Protein AF-A0A7G6Z1I6-F1 (afdb_monomer_lite)

Foldseek 3Di:
DDDPPDDPPPPLVVDDPVSNDLPDDDVVRARQKDKFWPVRLPALPVDDDAQFAKAKDWAWPVLAQPLCVVQQVLADLKFWDWDDDPFKTKIKIDRYPPFQKIWMWIGGHALVPTDTDIDGPDPSPDDPVNSVSVSVLSSSLNVLCVVCVVVLLVSLVQSLVCVQQPHRYTYDPVVVVCVVVVVDDDDGGTDIDMDTFQQGADYFDPPAPQRGWDKDQDDPVQNQKIFIARPVPRDTQWIKGFDDDPNHRTIIMTGGDPPRDRDHSVVVSSNVSNNVSSVVSSVRSSRQNSCVSSNHHRRNHPNPDD

Radius of gyration: 23.7 Å; chains: 1; bounding box: 69×51×63 Å

pLDDT: mean 77.66, std 17.92, range [25.47, 96.56]

Structure (mmCIF, N/CA/C/O backbone):
data_AF-A0A7G6Z1I6-F1
#
_entry.id   AF-A0A7G6Z1I6-F1
#
loop_
_atom_site.group_PDB
_atom_site.id
_atom_site.type_symbol
_atom_site.label_atom_id
_atom_site.label_alt_id
_atom_site.label_comp_id
_atom_site.label_asym_id
_atom_site.label_entity_id
_atom_site.label_seq_id
_atom_site.pdbx_PDB_ins_code
_atom_site.Cartn_x
_atom_site.Cartn_y
_atom_site.Cartn_z
_atom_site.occupancy
_atom_site.B_iso_or_equiv
_atom_site.auth_seq_id
_atom_site.auth_comp_id
_atom_site.auth_asym_id
_atom_site.auth_atom_id
_atom_site.pdbx_PDB_model_num
ATOM 1 N N . MET A 1 1 ? 17.027 35.647 4.265 1.00 34.12 1 MET A N 1
ATOM 2 C CA . MET A 1 1 ? 18.131 35.442 3.306 1.00 34.12 1 MET A CA 1
ATOM 3 C C . MET A 1 1 ? 18.748 34.098 3.633 1.00 34.12 1 MET A C 1
ATOM 5 O O . MET A 1 1 ? 19.450 33.998 4.627 1.00 34.12 1 MET A O 1
ATOM 9 N N . ALA A 1 2 ? 18.345 33.056 2.907 1.00 28.75 2 ALA A N 1
ATOM 10 C CA . ALA A 1 2 ? 18.844 31.704 3.121 1.00 28.75 2 ALA A CA 1
ATOM 11 C C . ALA A 1 2 ? 20.220 31.584 2.460 1.00 28.75 2 ALA A C 1
ATOM 13 O O . ALA A 1 2 ? 20.351 31.824 1.259 1.00 28.75 2 ALA A O 1
ATOM 14 N N . SER A 1 3 ? 21.240 31.266 3.253 1.00 26.02 3 SER A N 1
ATOM 15 C CA . SER A 1 3 ? 22.553 30.887 2.741 1.00 26.02 3 SER A CA 1
ATOM 16 C C . SER A 1 3 ? 22.401 29.608 1.923 1.00 26.02 3 SER A C 1
ATOM 18 O O . SER A 1 3 ? 22.011 28.574 2.458 1.00 26.02 3 SER A O 1
ATOM 20 N N . SER A 1 4 ? 22.687 29.693 0.622 1.00 30.06 4 SER A N 1
ATOM 21 C CA . SER A 1 4 ? 22.955 28.524 -0.213 1.00 30.06 4 SER A CA 1
ATOM 22 C C . SER A 1 4 ? 24.245 27.888 0.283 1.00 30.06 4 SER A C 1
ATOM 24 O O . SER A 1 4 ? 25.334 28.376 -0.011 1.00 30.06 4 SER A O 1
ATOM 26 N N . THR A 1 5 ? 24.126 26.830 1.077 1.00 29.61 5 THR A N 1
ATOM 27 C CA . THR A 1 5 ? 25.249 25.943 1.360 1.00 29.61 5 THR A CA 1
ATOM 28 C C . THR A 1 5 ? 25.473 25.124 0.095 1.00 29.61 5 THR A C 1
ATOM 30 O O . THR A 1 5 ? 24.771 24.151 -0.163 1.00 29.61 5 THR A O 1
ATOM 33 N N . SER A 1 6 ? 26.392 25.587 -0.750 1.00 31.45 6 SER A N 1
ATOM 34 C CA . SER A 1 6 ? 26.943 24.811 -1.857 1.00 31.45 6 SER A CA 1
ATOM 35 C C . SER A 1 6 ? 27.498 23.502 -1.297 1.00 31.45 6 SER A C 1
ATOM 37 O O . SER A 1 6 ? 28.414 23.512 -0.473 1.00 31.45 6 SER A O 1
ATOM 39 N N . VAL A 1 7 ? 26.863 22.406 -1.700 1.00 34.50 7 VAL A N 1
ATOM 40 C CA . VAL A 1 7 ? 27.205 21.021 -1.370 1.00 34.50 7 VAL A CA 1
ATOM 41 C C . VAL A 1 7 ? 28.603 20.718 -1.926 1.00 34.50 7 VAL A C 1
ATOM 43 O O . VAL A 1 7 ? 28.909 21.192 -3.022 1.00 34.50 7 VAL A O 1
ATOM 46 N N . PRO A 1 8 ? 29.473 19.983 -1.210 1.00 34.03 8 PRO A N 1
ATOM 47 C CA . PRO A 1 8 ? 30.703 19.490 -1.811 1.00 34.03 8 PRO A CA 1
ATOM 48 C C . PRO A 1 8 ? 30.333 18.528 -2.946 1.00 34.03 8 PRO A C 1
ATOM 50 O O . PRO A 1 8 ? 29.734 17.482 -2.702 1.00 34.03 8 PRO A O 1
ATOM 53 N N . ASP A 1 9 ? 30.661 18.907 -4.182 1.00 36.75 9 ASP A N 1
ATOM 54 C CA . ASP A 1 9 ? 30.733 17.972 -5.302 1.00 36.75 9 ASP A CA 1
ATOM 55 C C . ASP A 1 9 ? 31.669 16.835 -4.876 1.00 36.75 9 ASP A C 1
ATOM 57 O O . ASP A 1 9 ? 32.852 17.064 -4.625 1.00 36.75 9 ASP A O 1
ATOM 61 N N . LEU A 1 10 ? 31.143 15.616 -4.760 1.00 40.69 10 LEU A N 1
ATOM 62 C CA . LEU A 1 10 ? 31.987 14.430 -4.814 1.00 40.69 10 LEU A CA 1
ATOM 63 C C . LEU A 1 10 ? 32.569 14.399 -6.225 1.00 40.69 10 LEU A C 1
ATOM 65 O O . LEU A 1 10 ? 31.836 14.164 -7.190 1.00 40.69 10 LEU A O 1
ATOM 69 N N . ASP A 1 11 ? 33.862 14.695 -6.346 1.00 44.94 11 ASP A N 1
ATOM 70 C CA . ASP A 1 11 ? 34.557 14.624 -7.621 1.00 44.94 11 ASP A CA 1
ATOM 71 C C . ASP A 1 11 ? 34.493 13.157 -8.088 1.00 44.94 11 ASP A C 1
ATOM 73 O O . ASP A 1 11 ? 34.875 12.252 -7.340 1.00 44.94 11 ASP A O 1
ATOM 77 N N . PRO A 1 12 ? 34.016 12.858 -9.309 1.00 43.62 12 PRO A N 1
ATOM 78 C CA . PRO A 1 12 ? 34.122 11.518 -9.883 1.00 43.62 12 PRO A CA 1
ATOM 79 C C . PRO A 1 12 ? 35.557 10.954 -9.821 1.00 43.62 12 PRO A C 1
ATOM 81 O O . PRO A 1 12 ? 35.751 9.737 -9.867 1.00 43.62 12 PRO A O 1
ATOM 84 N N . ALA A 1 13 ? 36.565 11.826 -9.697 1.00 48.09 13 ALA A N 1
ATOM 85 C CA . ALA A 1 13 ? 37.961 11.493 -9.450 1.00 48.09 13 ALA A CA 1
ATOM 86 C C . ALA A 1 13 ? 38.289 11.027 -8.015 1.00 48.09 13 ALA A C 1
ATOM 88 O O . ALA A 1 13 ? 39.450 10.702 -7.770 1.00 48.09 13 ALA A O 1
ATOM 89 N N . ASP A 1 14 ? 37.321 10.931 -7.105 1.00 47.81 14 ASP A N 1
ATOM 90 C CA . ASP A 1 14 ? 37.478 10.376 -5.750 1.00 47.81 14 ASP A CA 1
ATOM 91 C C . ASP A 1 14 ? 36.916 8.949 -5.624 1.00 47.81 14 ASP A C 1
ATOM 93 O O . ASP A 1 14 ? 37.204 8.240 -4.662 1.00 47.81 14 ASP A O 1
ATOM 97 N N . LEU A 1 15 ? 36.168 8.477 -6.627 1.00 49.47 15 LEU A N 1
ATOM 98 C CA . LEU A 1 15 ? 35.670 7.099 -6.696 1.00 49.47 15 LEU A CA 1
ATOM 99 C C . LEU A 1 15 ? 36.789 6.133 -7.117 1.00 49.47 15 LEU A C 1
ATOM 101 O O . LEU A 1 15 ? 37.737 6.534 -7.793 1.00 49.47 15 LEU A O 1
ATOM 105 N N . ASP A 1 16 ? 36.702 4.855 -6.746 1.00 44.66 16 ASP A N 1
ATOM 106 C CA . ASP A 1 16 ? 37.658 3.819 -7.172 1.00 44.66 16 ASP A CA 1
ATOM 107 C C . ASP A 1 16 ? 37.788 3.799 -8.718 1.00 44.66 16 ASP A C 1
ATOM 109 O O . ASP A 1 16 ? 36.775 3.901 -9.410 1.00 44.66 16 ASP A O 1
ATOM 113 N N . PRO A 1 17 ? 38.987 3.696 -9.321 1.00 42.16 17 PRO A N 1
ATOM 114 C CA . PRO A 1 17 ? 39.145 3.558 -10.771 1.00 42.16 17 PRO A CA 1
ATOM 115 C C . PRO A 1 17 ? 38.319 2.424 -11.415 1.00 42.16 17 PRO A C 1
ATOM 117 O O . PRO A 1 17 ? 37.884 2.583 -12.553 1.00 42.16 17 PRO A O 1
ATOM 120 N N . ALA A 1 18 ? 38.022 1.333 -10.698 1.00 42.47 18 ALA A N 1
ATOM 121 C CA . ALA A 1 18 ? 37.093 0.279 -11.143 1.00 42.47 18 ALA A CA 1
ATOM 122 C C . ALA A 1 18 ? 35.605 0.713 -11.121 1.00 42.47 18 ALA A C 1
ATOM 124 O O . ALA A 1 18 ? 34.722 0.052 -11.678 1.00 42.47 18 ALA A O 1
ATOM 125 N N . VAL A 1 19 ? 35.320 1.838 -10.464 1.00 46.84 19 VAL A N 1
ATOM 126 C CA . VAL A 1 19 ? 34.037 2.551 -10.425 1.00 46.84 19 VAL A CA 1
ATOM 127 C C . VAL A 1 19 ? 34.009 3.714 -11.434 1.00 46.84 19 VAL A C 1
ATOM 129 O O . VAL A 1 19 ? 32.924 4.079 -11.883 1.00 46.84 19 VAL A O 1
ATOM 132 N N . ARG A 1 20 ? 35.174 4.245 -11.844 1.00 46.25 20 ARG A N 1
ATOM 133 C CA . ARG A 1 20 ? 35.321 5.349 -12.818 1.00 46.25 20 ARG A CA 1
ATOM 134 C C . ARG A 1 20 ? 35.129 4.957 -14.276 1.00 46.25 20 ARG A C 1
ATOM 136 O O . ARG A 1 20 ? 34.798 5.830 -15.073 1.00 46.25 20 ARG A O 1
ATOM 143 N N . ASP A 1 21 ? 35.408 3.711 -14.646 1.00 44.34 21 ASP A N 1
ATOM 144 C CA . ASP A 1 21 ? 35.457 3.331 -16.058 1.00 44.34 21 ASP A CA 1
ATOM 145 C C . ASP A 1 21 ? 34.035 3.127 -16.621 1.00 44.34 21 ASP A C 1
ATOM 147 O O . ASP A 1 21 ? 33.324 2.226 -16.161 1.00 44.34 21 ASP A O 1
ATOM 151 N N . PRO A 1 22 ? 33.576 3.924 -17.610 1.00 45.19 22 PRO A N 1
ATOM 152 C CA . PRO A 1 22 ? 32.353 3.633 -18.340 1.00 45.19 22 PRO A CA 1
ATOM 153 C C . PRO A 1 22 ? 32.675 2.508 -19.330 1.00 45.19 22 PRO A C 1
ATOM 155 O O . PRO A 1 22 ? 32.823 2.741 -20.530 1.00 45.19 22 PRO A O 1
ATOM 158 N N . ALA A 1 23 ? 32.866 1.288 -18.830 1.00 45.06 23 ALA A N 1
ATOM 159 C CA . ALA A 1 23 ? 33.110 0.145 -19.690 1.00 45.06 23 ALA A CA 1
ATOM 160 C C . ALA A 1 23 ? 31.857 -0.094 -20.542 1.00 45.06 23 ALA A C 1
ATOM 162 O O . ALA A 1 23 ? 30.801 -0.466 -20.035 1.00 45.06 23 ALA A O 1
ATOM 163 N N . GLY A 1 24 ? 31.993 0.170 -21.839 1.00 57.53 24 GLY A N 1
ATOM 164 C CA . GLY A 1 24 ? 30.949 -0.034 -22.829 1.00 57.53 24 GLY A CA 1
ATOM 165 C C . GLY A 1 24 ? 30.335 1.274 -23.307 1.00 57.53 24 GLY A C 1
ATOM 166 O O . GLY A 1 24 ? 29.470 1.873 -22.665 1.00 57.53 24 GLY A O 1
ATOM 167 N N . ARG A 1 25 ? 30.766 1.696 -24.493 1.00 57.41 25 ARG A N 1
ATOM 168 C CA . ARG A 1 25 ? 29.876 2.415 -25.394 1.00 57.41 25 ARG A CA 1
ATOM 169 C C . ARG A 1 25 ? 29.355 1.413 -26.411 1.00 57.41 25 ARG A C 1
ATOM 171 O O . ARG A 1 25 ? 30.102 0.512 -26.788 1.00 57.41 25 ARG A O 1
ATOM 178 N N . ASP A 1 26 ? 28.114 1.569 -26.845 1.00 59.50 26 ASP A N 1
ATOM 179 C CA . ASP A 1 26 ? 27.633 0.819 -28.005 1.00 59.50 26 ASP A CA 1
ATOM 180 C C . ASP A 1 26 ? 28.383 1.239 -29.289 1.00 59.50 26 ASP A C 1
ATOM 182 O O . ASP A 1 26 ? 29.204 2.165 -29.282 1.00 59.50 26 ASP A O 1
ATOM 186 N N . GLU A 1 27 ? 28.091 0.586 -30.418 1.00 54.47 27 GLU A N 1
ATOM 187 C CA . GLU A 1 27 ? 28.686 0.920 -31.724 1.00 54.47 27 GLU A CA 1
ATOM 188 C C . GLU A 1 27 ? 28.438 2.387 -32.146 1.00 54.47 27 GLU A C 1
ATOM 190 O O . GLU A 1 27 ? 29.189 2.943 -32.950 1.00 54.47 27 GLU A O 1
ATOM 195 N N . GLY A 1 28 ? 27.423 3.041 -31.565 1.00 58.22 28 GLY A N 1
ATOM 196 C CA . GLY A 1 28 ? 27.069 4.449 -31.764 1.00 58.22 28 GLY A CA 1
ATOM 197 C C . GLY A 1 28 ? 27.700 5.429 -30.766 1.00 58.22 28 GLY A C 1
ATOM 198 O O . GLY A 1 28 ? 27.467 6.636 -30.865 1.00 58.22 28 GLY A O 1
ATOM 199 N N . GLY A 1 29 ? 28.507 4.961 -29.809 1.00 60.78 29 GLY A N 1
ATOM 200 C CA . GLY A 1 29 ? 29.177 5.807 -28.824 1.00 60.78 29 GLY A CA 1
ATOM 201 C C . GLY A 1 29 ? 28.329 6.202 -27.602 1.00 60.78 29 GLY A C 1
ATOM 202 O O . GLY A 1 29 ? 28.781 7.059 -26.831 1.00 60.78 29 GLY A O 1
ATOM 203 N N . ARG A 1 30 ? 27.135 5.622 -27.412 1.00 62.59 30 ARG A N 1
ATOM 204 C CA . ARG A 1 30 ? 26.243 5.874 -26.266 1.00 62.59 30 ARG A CA 1
ATOM 205 C C . ARG A 1 30 ? 26.735 5.132 -25.022 1.00 62.59 30 ARG A C 1
ATOM 207 O O . ARG A 1 30 ? 27.186 4.000 -25.148 1.00 62.59 30 ARG A O 1
ATOM 214 N N . PRO A 1 31 ? 26.665 5.738 -23.823 1.00 64.38 31 PRO A N 1
ATOM 215 C CA . PRO A 1 31 ? 27.092 5.073 -22.597 1.00 64.38 31 PRO A CA 1
ATOM 216 C C . PRO A 1 31 ? 26.152 3.911 -22.260 1.00 64.38 31 PRO A C 1
ATOM 218 O O . PRO A 1 31 ? 24.943 4.114 -22.181 1.00 64.38 31 PRO A O 1
ATOM 221 N N . LEU A 1 32 ? 26.713 2.727 -22.009 1.00 72.88 32 LEU A N 1
ATOM 222 C CA . LEU A 1 32 ? 25.963 1.548 -21.557 1.00 72.88 32 LEU A CA 1
ATOM 223 C C . LEU A 1 32 ? 25.812 1.489 -20.034 1.00 72.88 32 LEU A C 1
ATOM 225 O O . LEU A 1 32 ? 25.085 0.650 -19.516 1.00 72.88 32 LEU A O 1
ATOM 229 N N . THR A 1 33 ? 26.487 2.379 -19.302 1.00 78.69 33 THR A N 1
ATOM 230 C CA . THR A 1 33 ? 26.436 2.436 -17.839 1.00 78.69 33 THR A CA 1
ATOM 231 C C . THR A 1 33 ? 26.404 3.879 -17.327 1.00 78.69 33 THR A C 1
ATOM 233 O O . THR A 1 33 ? 27.070 4.754 -17.885 1.00 78.69 33 THR A O 1
ATOM 236 N N . VAL A 1 34 ? 25.655 4.133 -16.247 1.00 82.75 34 VAL A N 1
ATOM 237 C CA . VAL A 1 34 ? 25.722 5.377 -15.459 1.00 82.75 34 VAL A CA 1
ATOM 238 C C . VAL A 1 34 ? 25.824 5.067 -13.967 1.00 82.75 34 VAL A C 1
ATOM 240 O O . VAL A 1 34 ? 25.281 4.073 -13.490 1.00 82.75 34 VAL A O 1
ATOM 243 N N . LEU A 1 35 ? 26.522 5.928 -13.230 1.00 80.81 35 LEU A N 1
ATOM 244 C CA . LEU A 1 35 ? 26.611 5.876 -11.776 1.00 80.81 35 LEU A CA 1
ATOM 245 C C . LEU A 1 35 ? 25.822 7.042 -11.172 1.00 80.81 35 LEU A C 1
ATOM 247 O O . LEU A 1 35 ? 26.015 8.192 -11.568 1.00 80.81 35 LEU A O 1
ATOM 251 N N . VAL A 1 36 ? 24.955 6.745 -10.210 1.00 79.38 36 VAL A N 1
ATOM 252 C CA . VAL A 1 36 ? 24.136 7.721 -9.487 1.00 79.38 36 VAL A CA 1
ATOM 253 C C . VAL A 1 36 ? 24.531 7.682 -8.009 1.00 79.38 36 VAL A C 1
ATOM 255 O O . VAL A 1 36 ? 24.429 6.622 -7.392 1.00 79.38 36 VAL A O 1
ATOM 258 N N . PRO A 1 37 ? 25.004 8.792 -7.413 1.00 79.94 37 PRO A N 1
ATOM 259 C CA . PRO A 1 37 ? 25.271 8.853 -5.978 1.00 79.94 37 PRO A CA 1
ATOM 260 C C . PRO A 1 37 ? 24.019 8.523 -5.167 1.00 79.94 37 PRO A C 1
ATOM 262 O O . PRO A 1 37 ? 22.918 8.925 -5.545 1.00 79.94 37 PRO A O 1
ATOM 265 N N . ARG A 1 38 ? 24.181 7.846 -4.027 1.00 78.31 38 ARG A N 1
ATOM 266 C CA . ARG A 1 38 ? 23.050 7.405 -3.199 1.00 78.31 38 ARG A CA 1
ATOM 267 C C . ARG A 1 38 ? 22.079 8.537 -2.850 1.00 78.31 38 ARG A C 1
ATOM 269 O O . ARG A 1 38 ? 20.871 8.368 -2.980 1.00 78.31 38 ARG A O 1
ATOM 276 N N . ASP A 1 39 ? 22.598 9.704 -2.480 1.00 72.00 39 ASP A N 1
ATOM 277 C CA . ASP A 1 39 ? 21.785 10.865 -2.084 1.00 72.00 39 ASP A CA 1
ATOM 278 C C . ASP A 1 39 ? 21.002 11.492 -3.253 1.00 72.00 39 ASP A C 1
ATOM 280 O O . ASP A 1 39 ? 20.088 12.302 -3.060 1.00 72.00 39 ASP A O 1
ATOM 284 N N . HIS A 1 40 ? 21.357 11.135 -4.488 1.00 66.38 40 HIS A N 1
ATOM 285 C CA . HIS A 1 40 ? 20.684 11.575 -5.707 1.00 66.38 40 HIS A CA 1
ATOM 286 C C . HIS A 1 40 ? 19.667 10.556 -6.235 1.00 66.38 40 HIS A C 1
ATOM 288 O O . HIS A 1 40 ? 18.808 10.953 -7.015 1.00 66.38 40 HIS A O 1
ATOM 294 N N . ASP A 1 41 ? 19.731 9.305 -5.771 1.00 65.19 41 ASP A N 1
ATOM 295 C CA . ASP A 1 41 ? 18.799 8.207 -6.087 1.00 65.19 41 ASP A CA 1
ATOM 296 C C . ASP A 1 41 ? 17.642 8.100 -5.068 1.00 65.19 41 ASP A C 1
ATOM 298 O O . ASP A 1 41 ? 16.720 7.314 -5.235 1.00 65.19 41 ASP A O 1
ATOM 302 N N . ALA A 1 42 ? 17.699 8.870 -3.973 1.00 53.56 42 ALA A N 1
ATOM 303 C CA . ALA A 1 42 ? 16.829 8.691 -2.806 1.00 53.56 42 ALA A CA 1
ATOM 304 C C . ALA A 1 42 ? 15.447 9.368 -2.896 1.00 53.56 42 ALA A C 1
ATOM 306 O O . ALA A 1 42 ? 14.594 9.126 -2.045 1.00 53.56 42 ALA A O 1
ATOM 307 N N . LEU A 1 43 ? 15.221 10.249 -3.874 1.00 55.59 43 LEU A N 1
ATOM 308 C CA . LEU A 1 43 ? 13.942 10.940 -4.053 1.00 55.59 43 LEU A CA 1
ATOM 309 C C . LEU A 1 43 ? 13.543 10.854 -5.526 1.00 55.59 43 LEU A C 1
ATOM 311 O O . LEU A 1 43 ? 14.369 11.237 -6.355 1.00 55.59 43 LEU A O 1
ATOM 315 N N . PRO A 1 44 ? 12.304 10.448 -5.864 1.00 58.47 44 PRO A N 1
ATOM 316 C CA . PRO A 1 44 ? 11.815 10.485 -7.240 1.00 58.47 44 PRO A CA 1
ATOM 317 C C . PRO A 1 44 ? 11.789 11.942 -7.733 1.00 58.47 44 PRO A C 1
ATOM 319 O O . PRO A 1 44 ? 10.840 12.686 -7.484 1.00 58.47 44 PRO A O 1
ATOM 322 N N . ARG A 1 45 ? 12.874 12.407 -8.365 1.00 54.12 45 ARG A N 1
ATOM 323 C CA . ARG A 1 45 ? 13.042 13.816 -8.779 1.00 54.12 45 ARG A CA 1
ATOM 324 C C . ARG A 1 45 ? 12.348 14.109 -10.110 1.00 54.12 45 ARG A C 1
ATOM 326 O O . ARG A 1 45 ? 12.060 15.267 -10.402 1.00 54.12 45 ARG A O 1
ATOM 333 N N . GLY A 1 46 ? 12.054 13.079 -10.903 1.00 51.88 46 GLY A N 1
ATOM 334 C CA . GLY A 1 46 ? 11.249 13.174 -12.122 1.00 51.88 46 GLY A CA 1
ATOM 335 C C . GLY A 1 46 ? 9.756 13.063 -11.828 1.00 51.88 46 GLY A C 1
ATOM 336 O O . GLY A 1 46 ? 9.132 12.119 -12.295 1.00 51.88 46 GLY A O 1
ATOM 337 N N . SER A 1 47 ? 9.200 13.962 -11.003 1.00 44.41 47 SER A N 1
ATOM 338 C CA . SER A 1 47 ? 7.819 13.841 -10.523 1.00 44.41 47 SER A CA 1
ATOM 339 C C . SER A 1 47 ? 6.830 13.676 -11.679 1.00 44.41 47 SER A C 1
ATOM 341 O O . SER A 1 47 ? 6.716 14.545 -12.549 1.00 44.41 47 SER A O 1
ATOM 343 N N . SER A 1 48 ? 6.099 12.571 -11.625 1.00 53.31 48 SER A N 1
ATOM 344 C CA . SER A 1 48 ? 4.983 12.241 -12.493 1.00 53.31 48 SER A CA 1
ATOM 345 C C . SER A 1 48 ? 3.851 13.257 -12.349 1.00 53.31 48 SER A C 1
ATOM 347 O O . SER A 1 48 ? 3.686 13.907 -11.312 1.00 53.31 48 SER A O 1
ATOM 349 N N . SER A 1 49 ? 3.029 13.404 -13.387 1.00 58.28 49 SER A N 1
ATOM 350 C CA . SER A 1 49 ? 1.750 14.096 -13.241 1.00 58.28 49 SER A CA 1
ATOM 351 C C . SER A 1 49 ? 0.902 13.347 -12.215 1.00 58.28 49 SER A C 1
ATOM 353 O O . SER A 1 49 ? 0.602 12.169 -12.415 1.00 58.28 49 SER A O 1
ATOM 355 N N . TRP A 1 50 ? 0.495 14.029 -11.147 1.00 64.50 50 TRP A N 1
ATOM 356 C CA . TRP A 1 50 ? -0.452 13.501 -10.169 1.00 64.50 50 TRP A CA 1
ATOM 357 C C . TRP A 1 50 ? -1.694 12.929 -10.865 1.00 64.50 50 TRP A C 1
ATOM 359 O O . TRP A 1 50 ? -2.434 13.658 -11.530 1.00 64.50 50 TRP A O 1
ATOM 369 N N . ARG A 1 51 ? -1.928 11.624 -10.705 1.00 70.94 51 ARG A N 1
ATOM 370 C CA . ARG A 1 51 ? -3.155 10.955 -11.153 1.00 70.94 51 ARG A CA 1
ATOM 371 C C . ARG A 1 51 ? -4.072 10.791 -9.951 1.00 70.94 51 ARG A C 1
ATOM 373 O O . ARG A 1 51 ? -3.641 10.345 -8.893 1.00 70.94 51 ARG A O 1
ATOM 380 N N . ALA A 1 52 ? -5.333 11.183 -10.098 1.00 79.94 52 ALA A N 1
ATOM 381 C CA . ALA A 1 52 ? -6.324 11.081 -9.033 1.00 79.94 52 ALA A CA 1
ATOM 382 C C . ALA A 1 52 ? -6.843 9.637 -8.936 1.00 79.94 52 ALA A C 1
ATOM 384 O O . ALA A 1 52 ? -7.935 9.336 -9.419 1.00 79.94 52 ALA A O 1
ATOM 385 N N . ILE A 1 53 ? -6.044 8.745 -8.344 1.00 86.69 53 ILE A N 1
ATOM 386 C CA . ILE A 1 53 ? -6.368 7.319 -8.254 1.00 86.69 53 ILE A CA 1
ATOM 387 C C . ILE A 1 53 ? -7.521 7.087 -7.271 1.00 86.69 53 ILE A C 1
ATOM 389 O O . ILE A 1 53 ? -7.482 7.517 -6.114 1.00 86.69 53 ILE A O 1
ATOM 393 N N . ARG A 1 54 ? -8.550 6.369 -7.731 1.00 89.62 54 ARG A N 1
ATOM 394 C CA . ARG A 1 54 ? -9.714 5.953 -6.940 1.00 89.62 54 ARG A CA 1
ATOM 395 C C . ARG A 1 54 ? -9.719 4.439 -6.797 1.00 89.62 54 ARG A C 1
ATOM 397 O O . ARG A 1 54 ? -9.902 3.717 -7.777 1.00 89.62 54 ARG A O 1
ATOM 404 N N . ALA A 1 55 ? -9.567 3.965 -5.568 1.00 89.69 55 ALA A N 1
ATOM 405 C CA . ALA A 1 55 ? -9.612 2.550 -5.237 1.00 89.69 55 ALA A CA 1
ATOM 406 C C . ALA A 1 55 ? -10.881 2.222 -4.457 1.00 89.69 55 ALA A C 1
ATOM 408 O O . ALA A 1 55 ? -11.295 2.971 -3.574 1.00 89.69 55 ALA A O 1
ATOM 409 N N . TRP A 1 56 ? -11.507 1.092 -4.772 1.00 88.75 56 TRP A N 1
ATOM 410 C CA . TRP A 1 56 ? -12.592 0.552 -3.962 1.00 88.75 56 TRP A CA 1
ATOM 411 C C . TRP A 1 56 ? -12.108 -0.684 -3.223 1.00 88.75 56 TRP A C 1
ATOM 413 O O . TRP A 1 56 ? -11.605 -1.615 -3.840 1.00 88.75 56 TRP A O 1
ATOM 423 N N . PHE A 1 57 ? -12.347 -0.721 -1.919 1.00 85.62 57 PHE A N 1
ATOM 424 C CA . PHE A 1 57 ? -12.065 -1.873 -1.072 1.00 85.62 57 PHE A CA 1
ATOM 425 C C . PHE A 1 57 ? -13.380 -2.492 -0.616 1.00 85.62 57 PHE A C 1
ATOM 427 O O . PHE A 1 57 ? -14.339 -1.791 -0.282 1.00 85.62 57 PHE A O 1
ATOM 434 N N . ALA A 1 58 ? -13.449 -3.818 -0.646 1.00 79.69 58 ALA A N 1
ATOM 435 C CA . ALA A 1 58 ? -14.640 -4.550 -0.243 1.00 79.69 58 ALA A CA 1
ATOM 436 C C . ALA A 1 58 ? -14.501 -5.032 1.202 1.00 79.69 58 ALA A C 1
ATOM 438 O O . ALA A 1 58 ? -13.641 -5.855 1.501 1.00 79.69 58 ALA A O 1
ATOM 439 N N . VAL A 1 59 ? -15.401 -4.565 2.064 1.00 72.75 59 VAL A N 1
ATOM 440 C CA . VAL A 1 59 ? -15.540 -5.004 3.454 1.00 72.75 59 VAL A CA 1
ATOM 441 C C . VAL A 1 59 ? -16.614 -6.086 3.504 1.00 72.75 59 VAL A C 1
ATOM 443 O O . VAL A 1 59 ? -17.778 -5.795 3.196 1.00 72.75 59 VAL A O 1
ATOM 446 N N . PRO A 1 60 ? -16.271 -7.338 3.852 1.00 67.62 60 PRO A N 1
ATOM 447 C CA . PRO A 1 60 ? -17.270 -8.369 4.103 1.00 67.62 60 PRO A CA 1
ATOM 448 C C . PRO A 1 60 ? -18.291 -7.897 5.144 1.00 67.62 60 PRO A C 1
ATOM 450 O O . PRO A 1 60 ? -17.924 -7.221 6.100 1.00 67.62 60 PRO A O 1
ATOM 453 N N . ALA A 1 61 ? -19.561 -8.285 5.014 1.00 65.25 61 ALA A N 1
ATOM 454 C CA . ALA A 1 61 ? -20.570 -7.961 6.030 1.00 65.25 61 ALA A CA 1
ATOM 455 C C . ALA A 1 61 ? -20.187 -8.508 7.423 1.00 65.25 61 ALA A C 1
ATOM 457 O O . ALA A 1 61 ? -20.480 -7.885 8.440 1.00 65.25 61 ALA A O 1
ATOM 458 N N . THR A 1 62 ? -19.453 -9.626 7.458 1.00 57.66 62 THR A N 1
ATOM 459 C CA . THR A 1 62 ? -18.874 -10.230 8.668 1.00 57.66 62 THR A CA 1
ATOM 460 C C . THR A 1 62 ? -17.745 -9.411 9.297 1.00 57.66 62 THR A C 1
ATOM 462 O O . THR A 1 62 ? -17.404 -9.659 10.446 1.00 57.66 62 THR A O 1
ATOM 465 N N . ALA A 1 63 ? -17.168 -8.454 8.566 1.00 59.97 63 ALA A N 1
ATOM 466 C CA . ALA A 1 63 ? -16.127 -7.543 9.041 1.00 59.97 63 ALA A CA 1
ATOM 467 C C . ALA A 1 63 ? -16.698 -6.189 9.504 1.00 59.97 63 ALA A C 1
ATOM 469 O O . ALA A 1 63 ? -15.945 -5.247 9.736 1.00 59.97 63 ALA A O 1
ATOM 470 N N . ALA A 1 64 ? -18.024 -6.053 9.631 1.00 65.06 64 ALA A N 1
ATOM 471 C CA . ALA A 1 64 ? -18.606 -4.882 10.272 1.00 65.06 64 ALA A CA 1
ATOM 472 C C . ALA A 1 64 ? -18.170 -4.835 11.746 1.00 65.06 64 ALA A C 1
ATOM 474 O O . ALA A 1 64 ? -18.516 -5.723 12.521 1.00 65.06 64 ALA A O 1
ATOM 475 N N . LEU A 1 65 ? -17.429 -3.789 12.116 1.00 81.44 65 LEU A N 1
ATOM 476 C CA . LEU A 1 65 ? -16.934 -3.558 13.473 1.00 81.44 65 LEU A CA 1
ATOM 477 C C . LEU A 1 65 ? -17.833 -2.536 14.183 1.00 81.44 65 LEU A C 1
ATOM 479 O O . LEU A 1 65 ? -17.601 -1.330 14.046 1.00 81.44 65 LEU A O 1
ATOM 483 N N . PRO A 1 66 ? -18.886 -2.960 14.909 1.00 82.25 66 PRO A N 1
ATOM 484 C CA . PRO A 1 66 ? -19.733 -2.033 15.660 1.00 82.25 66 PRO A CA 1
ATOM 485 C C . PRO A 1 66 ? -18.933 -1.216 16.686 1.00 82.25 66 PRO A C 1
ATOM 487 O O . PRO A 1 66 ? -19.283 -0.069 16.959 1.00 82.25 66 PRO A O 1
ATOM 490 N N . GLU A 1 67 ? -17.829 -1.762 17.200 1.00 87.44 67 GLU A N 1
ATOM 491 C CA . GLU A 1 67 ? -16.903 -1.096 18.116 1.00 87.44 67 GLU A CA 1
ATOM 492 C C . GLU A 1 67 ? -16.277 0.160 17.497 1.00 87.44 67 GLU A C 1
ATOM 494 O O . GLU A 1 67 ? -16.032 1.132 18.209 1.00 87.44 67 GLU A O 1
ATOM 499 N N . ALA A 1 68 ? -16.076 0.192 16.174 1.00 87.81 68 ALA A N 1
ATOM 500 C CA . ALA A 1 68 ? -15.498 1.352 15.499 1.00 87.81 68 ALA A CA 1
ATOM 501 C C . ALA A 1 68 ? -16.380 2.600 15.670 1.00 87.81 68 ALA A C 1
ATOM 503 O O . ALA A 1 68 ? -15.877 3.694 15.925 1.00 87.81 68 ALA A O 1
ATOM 504 N N . ALA A 1 69 ? -17.708 2.442 15.627 1.00 87.25 69 ALA A N 1
ATOM 505 C CA . ALA A 1 69 ? -18.641 3.553 15.821 1.00 87.25 69 ALA A CA 1
ATOM 506 C C . ALA A 1 69 ? -18.536 4.177 17.225 1.00 87.25 69 ALA A C 1
ATOM 508 O O . ALA A 1 69 ? -18.799 5.368 17.388 1.00 87.25 69 ALA A O 1
ATOM 509 N N . ALA A 1 70 ? -18.124 3.398 18.231 1.00 88.94 70 ALA A N 1
ATOM 510 C CA . ALA A 1 70 ? -17.955 3.886 19.596 1.00 88.94 70 ALA A CA 1
ATOM 511 C C . ALA A 1 70 ? -16.711 4.772 19.763 1.00 88.94 70 ALA A C 1
ATOM 513 O O . ALA A 1 70 ? -16.685 5.596 20.671 1.00 88.94 70 ALA A O 1
ATOM 514 N N . VAL A 1 71 ? -15.703 4.639 18.895 1.00 91.38 71 VAL A N 1
ATOM 515 C CA . VAL A 1 71 ? -14.400 5.313 19.051 1.00 91.38 71 VAL A CA 1
ATOM 516 C C . VAL A 1 71 ? -14.098 6.344 17.969 1.00 91.38 71 VAL A C 1
ATOM 518 O O . VAL A 1 71 ? -13.234 7.184 18.175 1.00 91.38 71 VAL A O 1
ATOM 521 N N . GLN A 1 72 ? -14.828 6.345 16.847 1.00 87.94 72 GLN A N 1
ATOM 522 C CA . GLN A 1 72 ? -14.597 7.270 15.726 1.00 87.94 72 GLN A CA 1
ATOM 523 C C . GLN A 1 72 ? -14.522 8.746 16.148 1.00 87.94 72 GLN A C 1
ATOM 525 O O . GLN A 1 72 ? -13.712 9.494 15.615 1.00 87.94 72 GLN A O 1
ATOM 530 N N . HIS A 1 73 ? -15.333 9.162 17.123 1.00 88.69 73 HIS A N 1
ATOM 531 C CA . HIS A 1 73 ? -15.358 10.542 17.619 1.00 88.69 73 HIS A CA 1
ATOM 532 C C . HIS A 1 73 ? -14.096 10.957 18.399 1.00 88.69 73 HIS A C 1
ATOM 534 O O . HIS A 1 73 ? -13.898 12.145 18.639 1.00 88.69 73 HIS A O 1
ATOM 540 N N . LEU A 1 74 ? -13.259 9.996 18.801 1.00 89.25 74 LEU A N 1
ATOM 541 C CA . LEU A 1 74 ? -11.995 10.226 19.505 1.00 89.25 74 LEU A CA 1
ATOM 542 C C . LEU A 1 74 ? -10.832 10.489 18.543 1.00 89.25 74 LEU A C 1
ATOM 544 O O . LEU A 1 74 ? -9.730 10.807 18.992 1.00 89.25 74 LEU A O 1
ATOM 548 N N . PHE A 1 75 ? -11.056 10.319 17.239 1.00 88.25 75 PHE A N 1
ATOM 549 C CA . PHE A 1 75 ? -10.028 10.374 16.210 1.00 88.25 75 PHE A CA 1
ATOM 550 C C . PHE A 1 75 ? -10.255 11.560 15.271 1.00 88.25 75 PHE A C 1
ATOM 552 O O . PHE A 1 75 ? -11.383 11.907 14.929 1.00 88.25 75 PHE A O 1
ATOM 559 N N . THR A 1 76 ? -9.168 12.196 14.846 1.00 86.75 76 THR A N 1
ATOM 560 C CA . THR A 1 76 ? -9.163 13.264 13.840 1.00 86.75 76 THR A CA 1
ATOM 561 C C . THR A 1 76 ? -8.053 12.949 12.852 1.00 86.75 76 THR A C 1
ATOM 563 O O . THR A 1 76 ? -6.887 13.162 13.172 1.00 86.75 76 THR A O 1
ATOM 566 N N . ASP A 1 77 ? -8.431 12.413 11.689 1.00 83.50 77 ASP A N 1
ATOM 567 C CA . ASP A 1 77 ? -7.517 11.858 10.680 1.00 83.50 77 ASP A CA 1
ATOM 568 C C . ASP A 1 77 ? -6.520 10.848 11.284 1.00 83.50 77 ASP A C 1
ATOM 570 O O . ASP A 1 77 ? -5.313 11.086 11.278 1.00 83.50 77 ASP A O 1
ATOM 574 N N . PRO A 1 78 ? -7.014 9.743 11.879 1.00 87.94 78 PRO A N 1
ATOM 575 C CA . PRO A 1 78 ? -6.146 8.782 12.544 1.00 87.94 78 PRO A CA 1
ATOM 576 C C . PRO A 1 78 ? -5.198 8.092 11.562 1.00 87.94 78 PRO A C 1
ATOM 578 O O . PRO A 1 78 ? -5.571 7.815 10.424 1.00 87.94 78 PRO A O 1
ATOM 581 N N . GLU A 1 79 ? -4.013 7.726 12.044 1.00 88.75 79 GLU A N 1
ATOM 582 C CA . GLU A 1 79 ? -3.090 6.841 11.331 1.00 88.75 79 GLU A CA 1
ATOM 583 C C . GLU A 1 79 ? -3.043 5.477 12.024 1.00 88.75 79 GLU A C 1
ATOM 585 O O . GLU A 1 79 ? -2.764 5.376 13.222 1.00 88.75 79 GLU A O 1
ATOM 590 N N . LEU A 1 80 ? -3.316 4.413 11.269 1.00 90.81 80 LEU A N 1
ATOM 591 C CA . LEU A 1 80 ? -3.151 3.035 11.723 1.00 90.81 80 LEU A CA 1
ATOM 592 C C . LEU A 1 80 ? -1.803 2.474 11.286 1.00 90.81 80 LEU A C 1
ATOM 594 O O . LEU A 1 80 ? -1.389 2.653 10.150 1.00 90.81 80 LEU A O 1
ATOM 598 N N . HIS A 1 81 ? -1.146 1.721 12.157 1.00 90.75 81 HIS A N 1
ATOM 599 C CA . HIS A 1 81 ? 0.015 0.921 11.783 1.00 90.75 81 HIS A CA 1
ATOM 600 C C . HIS A 1 81 ? -0.259 -0.520 12.157 1.00 90.75 81 HIS A C 1
ATOM 602 O O . HIS A 1 81 ? -0.317 -0.868 13.339 1.00 90.75 81 HIS A O 1
ATOM 608 N N . TRP A 1 82 ? -0.442 -1.346 11.138 1.00 92.38 82 TRP A N 1
ATOM 609 C CA . TRP A 1 82 ? -0.648 -2.771 11.299 1.00 92.38 82 TRP A CA 1
ATOM 610 C C . TRP A 1 82 ? 0.574 -3.521 10.787 1.00 92.38 82 TRP A C 1
ATOM 612 O O . TRP A 1 82 ? 0.969 -3.376 9.632 1.00 92.38 82 TRP A O 1
ATOM 622 N N . ALA A 1 83 ? 1.161 -4.323 11.665 1.00 90.31 83 ALA A N 1
ATOM 623 C CA . ALA A 1 83 ? 2.204 -5.269 11.317 1.00 90.31 83 ALA A CA 1
ATOM 624 C C . ALA A 1 83 ? 1.725 -6.659 11.756 1.00 90.31 83 ALA A C 1
ATOM 626 O O . ALA A 1 83 ? 1.724 -6.936 12.964 1.00 90.31 83 ALA A O 1
ATOM 627 N N . PRO A 1 84 ? 1.270 -7.511 10.819 1.00 80.62 84 PRO A N 1
ATOM 628 C CA . PRO A 1 84 ? 0.935 -8.889 11.143 1.00 80.62 84 PRO A CA 1
ATOM 629 C C . PRO A 1 84 ? 2.207 -9.660 11.497 1.00 80.62 84 PRO A C 1
ATOM 631 O O . PRO A 1 84 ? 3.304 -9.338 11.031 1.00 80.62 84 PRO A O 1
ATOM 634 N N . GLY A 1 85 ? 2.078 -10.725 12.282 1.00 70.62 85 GLY A N 1
ATOM 635 C CA . GLY A 1 85 ? 3.207 -11.626 12.459 1.00 70.62 85 GLY A CA 1
ATOM 636 C C . GLY A 1 85 ? 2.857 -12.954 13.101 1.00 70.62 85 GLY A C 1
ATOM 637 O O . GLY A 1 85 ? 2.119 -13.027 14.076 1.00 70.62 85 GLY A O 1
ATOM 638 N N . LEU A 1 86 ? 3.489 -14.011 12.580 1.00 64.69 86 LEU A N 1
ATOM 639 C CA . LEU A 1 86 ? 3.298 -15.409 12.993 1.00 64.69 86 LEU A CA 1
ATOM 640 C C . LEU A 1 86 ? 3.562 -15.663 14.484 1.00 64.69 86 LEU A C 1
ATOM 642 O O . LEU A 1 86 ? 3.089 -16.649 15.042 1.00 64.69 86 LEU A O 1
ATOM 646 N N . ARG A 1 87 ? 4.394 -14.818 15.101 1.00 70.44 87 ARG A N 1
ATOM 647 C CA . ARG A 1 87 ? 4.748 -14.888 16.524 1.00 70.44 87 ARG A CA 1
ATOM 648 C C . ARG A 1 87 ? 4.646 -13.563 17.247 1.00 70.44 87 ARG A C 1
ATOM 650 O O . ARG A 1 87 ? 4.780 -13.571 18.453 1.00 70.44 87 ARG A O 1
ATOM 657 N N . ARG A 1 88 ? 4.568 -12.434 16.546 1.00 84.19 88 ARG A N 1
ATOM 658 C CA . ARG A 1 88 ? 4.436 -11.104 17.143 1.00 84.19 88 ARG A CA 1
ATOM 659 C C . ARG A 1 88 ? 3.705 -10.220 16.163 1.00 84.19 88 ARG A C 1
ATOM 661 O O . ARG A 1 88 ? 4.222 -10.019 15.071 1.00 84.19 88 ARG A O 1
ATOM 668 N N . GLY A 1 89 ? 2.555 -9.705 16.560 1.00 90.12 89 GLY A N 1
ATOM 669 C CA . GLY A 1 89 ? 1.813 -8.728 15.781 1.00 90.12 89 GLY A CA 1
ATOM 670 C C . GLY A 1 89 ? 1.588 -7.455 16.579 1.00 90.12 89 GLY A C 1
ATOM 671 O O . GLY A 1 89 ? 1.615 -7.449 17.816 1.00 90.12 89 GLY A O 1
ATOM 672 N N . THR A 1 90 ? 1.403 -6.360 15.852 1.00 94.06 90 THR A N 1
ATOM 673 C CA . THR A 1 90 ? 1.097 -5.057 16.437 1.00 94.06 90 THR A CA 1
ATOM 674 C C . THR A 1 90 ? 0.031 -4.344 15.629 1.00 94.06 90 THR A C 1
ATOM 676 O O . THR A 1 90 ? 0.086 -4.324 14.398 1.00 94.06 90 THR A O 1
ATOM 679 N N . LEU A 1 91 ? -0.887 -3.694 16.335 1.00 95.50 91 LEU A N 1
ATOM 680 C CA . LEU A 1 91 ? -1.799 -2.709 15.780 1.00 95.50 91 LEU A CA 1
ATOM 681 C C . LEU A 1 91 ? -1.700 -1.442 16.625 1.00 95.50 91 LEU A C 1
ATOM 683 O O . LEU A 1 91 ? -2.029 -1.452 17.812 1.00 95.50 91 LEU A O 1
ATOM 687 N N . ALA A 1 92 ? -1.231 -0.359 16.020 1.00 93.50 92 ALA A N 1
ATOM 688 C CA . ALA A 1 92 ? -1.185 0.951 16.649 1.00 93.50 92 ALA A CA 1
ATOM 689 C C . ALA A 1 92 ? -2.152 1.913 15.963 1.00 93.50 92 ALA A C 1
ATOM 691 O O . ALA A 1 92 ? -2.325 1.854 14.749 1.00 93.50 92 ALA A O 1
ATOM 692 N N . VAL A 1 93 ? -2.723 2.826 16.744 1.00 92.69 93 VAL A N 1
ATOM 693 C CA . VAL A 1 93 ? -3.423 4.009 16.245 1.00 92.69 93 VAL A CA 1
ATOM 694 C C . VAL A 1 93 ? -2.752 5.264 16.794 1.00 92.69 93 VAL A C 1
ATOM 696 O O . VAL A 1 93 ? -2.485 5.371 17.998 1.00 92.69 93 VAL A O 1
ATOM 699 N N . LEU A 1 94 ? -2.487 6.217 15.907 1.00 91.00 94 LEU A N 1
ATOM 700 C CA . LEU A 1 94 ? -2.226 7.608 16.245 1.00 91.00 94 LEU A CA 1
ATOM 701 C C . LEU A 1 94 ? -3.549 8.358 16.036 1.00 91.00 94 LEU A C 1
ATOM 703 O O . LEU A 1 94 ? -3.992 8.479 14.897 1.00 91.00 94 LEU A O 1
ATOM 707 N N . PRO A 1 95 ? -4.223 8.823 17.104 1.00 83.38 95 PRO A N 1
ATOM 708 C CA . PRO A 1 95 ? -5.558 9.423 17.018 1.00 83.38 95 PRO A CA 1
ATOM 709 C C . PRO A 1 95 ? -5.632 10.688 16.165 1.00 83.38 95 PRO A C 1
ATOM 711 O O . PRO A 1 95 ? -6.704 11.029 15.671 1.00 83.38 95 PRO A O 1
ATOM 714 N N . SER A 1 96 ? -4.517 11.410 16.058 1.00 80.44 96 SER A N 1
ATOM 715 C CA . SER A 1 96 ? -4.382 12.613 15.246 1.00 80.44 96 SER A CA 1
ATOM 716 C C . SER A 1 96 ? -2.910 12.839 14.889 1.00 80.44 96 SER A C 1
ATOM 718 O O . SER A 1 96 ? -2.060 12.595 15.751 1.00 80.44 96 SER A O 1
ATOM 720 N N . PRO A 1 97 ? -2.588 13.381 13.697 1.00 68.88 97 PRO A N 1
ATOM 721 C CA . PRO A 1 97 ? -1.208 13.645 13.275 1.00 68.88 97 PRO A CA 1
ATOM 722 C C . PRO A 1 97 ? -0.445 14.595 14.212 1.00 68.88 97 PRO A C 1
ATOM 724 O O . PRO A 1 97 ? 0.777 14.535 14.314 1.00 68.88 97 PRO A O 1
ATOM 727 N N . SER A 1 98 ? -1.160 15.480 14.917 1.00 65.50 98 SER A N 1
ATOM 728 C CA . SER A 1 98 ? -0.579 16.408 15.898 1.00 65.50 98 SER A CA 1
ATOM 729 C C . SER A 1 98 ? -0.601 15.891 17.338 1.00 65.50 98 SER A C 1
ATOM 731 O O . SER A 1 98 ? -0.009 16.517 18.217 1.00 65.50 98 SER A O 1
ATOM 733 N N . ALA A 1 99 ? -1.306 14.791 17.611 1.00 65.81 99 ALA A N 1
ATOM 734 C CA . ALA A 1 99 ? -1.384 14.244 18.955 1.00 65.81 99 ALA A CA 1
ATOM 735 C C . ALA A 1 99 ? -0.145 13.392 19.233 1.00 65.81 99 ALA A C 1
ATOM 737 O O . ALA A 1 99 ? 0.103 12.389 18.572 1.00 65.81 99 ALA A O 1
ATOM 738 N N . PHE A 1 100 ? 0.589 13.713 20.298 1.00 78.75 100 PHE A N 1
ATOM 739 C CA . PHE A 1 100 ? 1.631 12.836 20.844 1.00 78.75 100 PHE A CA 1
ATOM 740 C C . PHE A 1 100 ? 1.038 11.627 21.591 1.00 78.75 100 PHE A C 1
ATOM 742 O O . PHE A 1 100 ? 1.639 11.143 22.549 1.00 78.75 100 PHE A O 1
ATOM 749 N N . THR A 1 101 ? -0.153 11.173 21.190 1.00 86.44 101 THR A N 1
ATOM 750 C CA . THR A 1 101 ? -0.881 10.038 21.752 1.00 86.44 101 THR A CA 1
ATOM 751 C C . THR A 1 101 ? -0.779 8.862 20.792 1.00 86.44 101 THR A C 1
ATOM 753 O O . THR A 1 101 ? -1.024 8.993 19.599 1.00 86.44 101 THR A O 1
ATOM 756 N N . ARG A 1 102 ? -0.460 7.686 21.321 1.00 91.31 102 ARG A N 1
ATOM 757 C CA . ARG A 1 102 ? -0.433 6.424 20.592 1.00 91.31 102 ARG A CA 1
ATOM 758 C C . ARG A 1 102 ? -1.092 5.357 21.445 1.00 91.31 102 ARG A C 1
ATOM 760 O O . ARG A 1 102 ? -0.623 5.091 22.553 1.00 91.31 102 ARG A O 1
ATOM 767 N N . ALA A 1 103 ? -2.136 4.728 20.924 1.00 93.75 103 ALA A N 1
ATOM 768 C CA . ALA A 1 103 ? -2.677 3.507 21.503 1.00 93.75 103 ALA A CA 1
ATOM 769 C C . ALA A 1 103 ? -2.132 2.310 20.720 1.00 93.75 103 ALA A C 1
ATOM 771 O O . ALA A 1 103 ? -2.100 2.329 19.492 1.00 93.75 103 ALA A O 1
ATOM 772 N N . LEU A 1 104 ? -1.640 1.304 21.432 1.00 95.81 104 LEU A N 1
ATOM 773 C CA . LEU A 1 104 ? -0.951 0.150 20.873 1.00 95.81 104 LEU A CA 1
ATOM 774 C C . LEU A 1 104 ? -1.541 -1.123 21.465 1.00 95.81 104 LEU A C 1
ATOM 776 O O . LEU A 1 104 ? -1.599 -1.276 22.685 1.00 95.81 104 LEU A O 1
ATOM 780 N N . LEU A 1 105 ? -1.901 -2.043 20.580 1.00 96.19 105 LEU A N 1
ATOM 781 C CA . LEU A 1 105 ? -2.187 -3.430 20.885 1.00 96.19 105 LEU A CA 1
ATOM 782 C C . LEU A 1 105 ? -1.037 -4.288 20.350 1.00 96.19 105 LEU A C 1
ATOM 784 O O . LEU A 1 105 ? -0.751 -4.255 19.153 1.00 96.19 105 LEU A O 1
ATOM 788 N N . ALA A 1 106 ? -0.375 -5.043 21.221 1.00 95.25 106 ALA A N 1
ATOM 789 C CA . ALA A 1 106 ? 0.724 -5.932 20.851 1.00 95.25 106 ALA A CA 1
ATOM 790 C C . ALA A 1 106 ? 0.443 -7.355 21.337 1.00 95.25 106 ALA A C 1
ATOM 792 O O . ALA A 1 106 ? 0.043 -7.554 22.480 1.00 95.25 106 ALA A O 1
ATOM 793 N N . TRP A 1 107 ? 0.655 -8.355 20.486 1.00 92.81 107 TRP A N 1
ATOM 794 C CA . TRP A 1 107 ? 0.437 -9.761 20.833 1.00 92.81 107 TRP A CA 1
ATOM 795 C C . TRP A 1 107 ? 1.594 -10.634 20.377 1.00 92.81 107 TRP A C 1
ATOM 797 O O . TRP A 1 107 ? 2.249 -10.328 19.386 1.00 92.81 107 TRP A O 1
ATOM 807 N N . GLU A 1 108 ? 1.829 -11.739 21.089 1.00 87.38 108 GLU A N 1
ATOM 808 C CA . GLU A 1 108 ? 2.775 -12.779 20.666 1.00 87.38 108 GLU A CA 1
ATOM 809 C C . GLU A 1 108 ? 2.024 -13.974 20.042 1.00 87.38 108 GLU A C 1
ATOM 811 O O . GLU A 1 108 ? 2.229 -14.332 18.887 1.00 87.38 108 GLU A O 1
ATOM 816 N N . TRP A 1 109 ? 1.061 -14.548 20.768 1.00 80.62 109 TRP A N 1
ATOM 817 C CA . TRP A 1 109 ? 0.387 -15.786 20.343 1.00 80.62 109 TRP A CA 1
ATOM 818 C C . TRP A 1 109 ? -1.108 -15.632 20.065 1.00 80.62 109 TRP A C 1
ATOM 820 O O . TRP A 1 109 ? -1.682 -16.449 19.353 1.00 80.62 109 TRP A O 1
ATOM 830 N N . SER A 1 110 ? -1.756 -14.626 20.656 1.00 87.06 110 SER A N 1
ATOM 831 C CA . SER A 1 110 ? -3.197 -14.413 20.523 1.00 87.06 110 SER A CA 1
ATOM 832 C C . SER A 1 110 ? -3.566 -12.955 20.756 1.00 87.06 110 SER A C 1
ATOM 834 O O . SER A 1 110 ? -3.084 -12.336 21.707 1.00 87.06 110 SER A O 1
ATOM 836 N N . ILE A 1 111 ? -4.478 -12.445 19.927 1.00 88.50 111 ILE A N 1
ATOM 837 C CA . ILE A 1 111 ? -5.088 -11.121 20.083 1.00 88.50 111 ILE A CA 1
ATOM 838 C C . ILE A 1 111 ? -5.892 -11.034 21.388 1.00 88.50 111 ILE A C 1
ATOM 840 O O . ILE A 1 111 ? -5.919 -9.978 22.014 1.00 88.50 111 ILE A O 1
ATOM 844 N N . ASP A 1 112 ? -6.482 -12.134 21.864 1.00 87.50 112 ASP A N 1
ATOM 845 C CA . ASP A 1 112 ? -7.231 -12.154 23.132 1.00 87.50 112 ASP A CA 1
ATOM 846 C C . ASP A 1 112 ? -6.316 -11.933 24.343 1.00 87.50 112 ASP A C 1
ATOM 848 O O . ASP A 1 112 ? -6.720 -11.343 25.341 1.00 87.50 112 ASP A O 1
ATOM 852 N N . ALA A 1 113 ? -5.059 -12.372 24.240 1.00 87.31 113 ALA A N 1
ATOM 853 C CA . ALA A 1 113 ? -4.032 -12.201 25.264 1.00 87.31 113 ALA A CA 1
ATOM 854 C C . ALA A 1 113 ? -3.112 -10.999 24.989 1.00 87.31 113 ALA A C 1
ATOM 856 O O . ALA A 1 113 ? -2.065 -10.881 25.619 1.00 87.31 113 ALA A O 1
ATOM 857 N N . ALA A 1 114 ? -3.472 -10.135 24.034 1.00 92.62 114 ALA A N 1
ATOM 858 C CA . ALA A 1 114 ? -2.658 -8.984 23.667 1.00 92.62 114 ALA A CA 1
ATOM 859 C C . ALA A 1 114 ? -2.515 -7.985 24.823 1.00 92.62 114 ALA A C 1
ATOM 861 O O . ALA A 1 114 ? -3.468 -7.746 25.573 1.00 92.62 114 ALA A O 1
ATOM 862 N N . ASP A 1 115 ? -1.353 -7.350 24.893 1.00 95.19 115 ASP A N 1
ATOM 863 C CA . ASP A 1 115 ? -1.079 -6.227 25.773 1.00 95.19 115 ASP A CA 1
ATOM 864 C C . ASP A 1 115 ? -1.572 -4.938 25.114 1.00 95.19 115 ASP A C 1
ATOM 866 O O . ASP A 1 115 ? -1.153 -4.572 24.011 1.00 95.19 115 ASP A O 1
ATOM 870 N N . PHE A 1 116 ? -2.467 -4.239 25.806 1.00 96.56 116 PHE A N 1
ATOM 871 C CA . PHE A 1 116 ? -2.936 -2.921 25.407 1.00 96.56 116 PHE A CA 1
ATOM 872 C C . PHE A 1 116 ? -2.216 -1.839 26.209 1.00 96.56 116 PHE A C 1
ATOM 874 O O . PHE A 1 116 ? -2.078 -1.925 27.430 1.00 96.56 116 PHE A O 1
ATOM 881 N N . SER A 1 117 ? -1.764 -0.794 25.523 1.00 95.12 117 SER A N 1
ATOM 882 C CA . SER A 1 117 ? -1.122 0.354 26.154 1.00 95.12 117 SER A CA 1
ATOM 883 C C . SER A 1 117 ? -1.483 1.651 25.444 1.00 95.12 117 SER A C 1
ATOM 885 O O . SER A 1 117 ? -1.656 1.689 24.227 1.00 95.12 117 SER A O 1
ATOM 887 N N . VAL A 1 118 ? -1.558 2.736 26.213 1.00 93.56 118 VAL A N 1
ATOM 888 C CA . VAL A 1 118 ? -1.703 4.093 25.686 1.00 93.56 118 VAL A CA 1
ATOM 889 C C . VAL A 1 118 ? -0.523 4.912 26.178 1.00 93.56 118 VAL A C 1
ATOM 891 O O . VAL A 1 118 ? -0.310 5.060 27.379 1.00 93.56 118 VAL A O 1
ATOM 894 N N . SER A 1 119 ? 0.262 5.426 25.239 1.00 90.31 119 SER A N 1
ATOM 895 C CA . SER A 1 119 ? 1.377 6.328 25.502 1.00 90.31 119 SER A CA 1
ATOM 896 C C . SER A 1 119 ? 0.985 7.715 25.032 1.00 90.31 119 SER A C 1
ATOM 898 O O . SER A 1 119 ? 0.597 7.873 23.880 1.00 90.31 119 SER A O 1
ATOM 900 N N . SER A 1 120 ? 1.099 8.719 25.895 1.00 86.62 120 SER A N 1
ATOM 901 C CA . SER A 1 120 ? 0.794 10.097 25.524 1.00 86.62 120 SER A CA 1
ATOM 902 C C . SER A 1 120 ? 1.722 11.079 26.227 1.00 86.62 120 SER A C 1
ATOM 904 O O . SER A 1 120 ? 1.984 10.915 27.418 1.00 86.62 120 SER A O 1
ATOM 906 N N . ALA A 1 121 ? 2.231 12.081 25.505 1.00 81.94 121 ALA A N 1
ATOM 907 C CA . ALA A 1 121 ? 3.050 13.137 26.114 1.00 81.94 121 ALA A CA 1
ATOM 908 C C . ALA A 1 121 ? 2.216 14.091 26.992 1.00 81.94 121 ALA A C 1
ATOM 910 O O . ALA A 1 121 ? 2.722 14.647 27.965 1.00 81.94 121 ALA A O 1
ATOM 911 N N . GLU A 1 122 ? 0.930 14.235 26.672 1.00 79.25 122 GLU A N 1
ATOM 912 C CA . GLU A 1 122 ? -0.064 14.988 27.441 1.00 79.25 122 GLU A CA 1
ATOM 913 C C . GLU A 1 122 ? -1.187 14.046 27.906 1.00 79.25 122 GLU A C 1
ATOM 915 O O . GLU A 1 122 ? -1.368 12.982 27.309 1.00 79.25 122 GLU A O 1
ATOM 920 N N . PRO A 1 123 ? -1.966 14.373 28.953 1.00 76.44 123 PRO A N 1
ATOM 921 C CA . PRO A 1 123 ? -3.150 13.590 29.292 1.00 76.44 123 PRO A CA 1
ATOM 922 C C . PRO A 1 123 ? -4.054 13.455 28.063 1.00 76.44 123 PRO A C 1
ATOM 924 O O . PRO A 1 123 ? -4.425 14.457 27.462 1.00 76.44 123 PRO A O 1
ATOM 927 N N . THR A 1 124 ? -4.422 12.227 27.695 1.00 78.06 124 THR A N 1
ATOM 928 C CA . THR A 1 124 ? -5.179 11.947 26.459 1.00 78.06 124 THR A CA 1
ATOM 929 C C . THR A 1 124 ? -6.551 12.615 26.410 1.00 78.06 124 THR A C 1
ATOM 931 O O . THR A 1 124 ? -7.162 12.693 25.351 1.00 78.06 124 THR A O 1
ATOM 934 N N . GLY A 1 125 ? -7.079 13.032 27.563 1.00 79.69 125 GLY A N 1
ATOM 935 C CA . GLY A 1 125 ? -8.460 13.483 27.708 1.00 79.69 125 GLY A CA 1
ATOM 936 C C . GLY A 1 125 ? -9.481 12.343 27.669 1.00 79.69 125 GLY A C 1
ATOM 937 O O . GLY A 1 125 ? -10.648 12.592 27.951 1.00 79.69 125 GLY A O 1
ATOM 938 N N . TRP A 1 126 ? -9.054 11.104 27.388 1.00 89.75 126 TRP A N 1
ATOM 939 C CA . TRP A 1 126 ? -9.928 9.935 27.378 1.00 89.75 126 TRP A CA 1
ATOM 940 C C . TRP A 1 126 ? -10.291 9.514 28.799 1.00 89.75 126 TRP A C 1
ATOM 942 O O . TRP A 1 126 ? -9.439 9.313 29.668 1.00 89.75 126 TRP A O 1
ATOM 952 N N . SER A 1 127 ? -11.579 9.316 29.017 1.00 92.69 127 SER A N 1
ATOM 953 C CA . SER A 1 127 ? -12.129 8.618 30.164 1.00 92.69 127 SER A CA 1
ATOM 954 C C . SER A 1 127 ? -11.701 7.145 30.181 1.00 92.69 127 SER A C 1
ATOM 956 O O . SER A 1 127 ? -11.228 6.566 29.196 1.00 92.69 127 SER A O 1
ATOM 958 N N . ALA A 1 128 ? -11.906 6.495 31.327 1.00 93.19 128 ALA A N 1
ATOM 959 C CA . ALA A 1 128 ? -11.670 5.061 31.456 1.00 93.19 128 ALA A CA 1
ATOM 960 C C . ALA A 1 128 ? -12.596 4.229 30.547 1.00 93.19 128 ALA A C 1
ATOM 962 O O . ALA A 1 128 ? -12.204 3.147 30.112 1.00 93.19 128 ALA A O 1
ATOM 963 N N . ASP A 1 129 ? -13.807 4.720 30.266 1.00 96.00 129 ASP A N 1
ATOM 964 C CA . ASP A 1 129 ? -14.759 4.055 29.370 1.00 96.00 129 ASP A CA 1
ATOM 965 C C . ASP A 1 129 ? -14.311 4.165 27.909 1.00 96.00 129 ASP A C 1
ATOM 967 O O . ASP A 1 129 ? -14.287 3.157 27.207 1.00 96.00 129 ASP A O 1
ATOM 971 N N . GLU A 1 130 ? -13.861 5.347 27.478 1.00 94.75 130 GLU A N 1
ATOM 972 C CA . GLU A 1 130 ? -13.293 5.561 26.139 1.00 94.75 130 GLU A CA 1
ATOM 973 C C . GLU A 1 130 ? -12.016 4.744 25.933 1.00 94.75 130 GLU A C 1
ATOM 975 O O . GLU A 1 130 ? -11.854 4.102 24.901 1.00 94.75 130 GLU A O 1
ATOM 980 N N . THR A 1 131 ? -11.145 4.675 26.943 1.00 94.62 1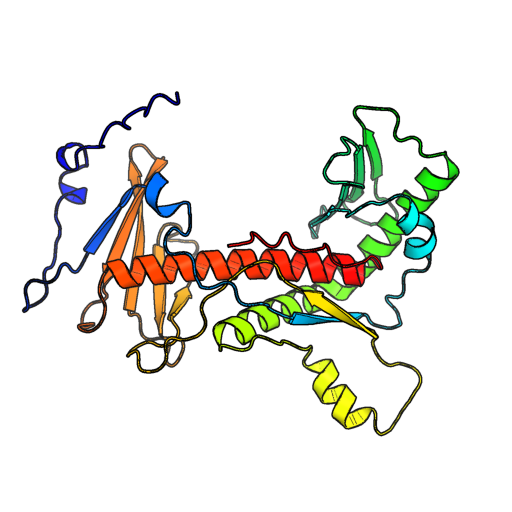31 THR A N 1
ATOM 981 C CA . THR A 1 131 ? -9.928 3.847 26.886 1.00 94.62 131 THR A CA 1
ATOM 982 C C . THR A 1 131 ? -10.267 2.366 26.684 1.00 94.62 131 THR A C 1
ATOM 984 O O . THR A 1 131 ? -9.664 1.703 25.841 1.00 94.62 131 THR A O 1
ATOM 987 N N . ARG A 1 132 ? -11.273 1.849 27.404 1.00 95.62 132 ARG A N 1
ATOM 988 C CA . ARG A 1 132 ? -11.766 0.471 27.228 1.00 95.62 132 ARG A CA 1
ATOM 989 C C . ARG A 1 132 ? -12.424 0.254 25.865 1.00 95.62 132 ARG A C 1
ATOM 991 O O . ARG A 1 132 ? -12.276 -0.822 25.293 1.00 95.62 132 ARG A O 1
ATOM 998 N N . ALA A 1 133 ? -13.126 1.255 25.335 1.00 95.12 133 ALA A N 1
ATOM 999 C CA . ALA A 1 133 ? -13.710 1.193 23.998 1.00 95.12 133 ALA A CA 1
ATOM 1000 C C . ALA A 1 133 ? -12.629 1.140 22.906 1.00 95.12 133 ALA A C 1
ATOM 1002 O O . ALA A 1 133 ? -12.738 0.329 21.989 1.00 95.12 133 ALA A O 1
ATOM 1003 N N . VAL A 1 134 ? -11.561 1.938 23.031 1.00 95.00 134 VAL A N 1
ATOM 1004 C CA . VAL A 1 134 ? -10.402 1.908 22.120 1.00 95.00 134 VAL A CA 1
ATOM 1005 C C . VAL A 1 134 ? -9.705 0.553 22.164 1.00 95.00 134 VAL A C 1
ATOM 1007 O O . VAL A 1 134 ? -9.404 -0.002 21.112 1.00 95.00 134 VAL A O 1
ATOM 1010 N N . GLU A 1 135 ? -9.495 -0.016 23.352 1.00 96.12 135 GLU A N 1
ATOM 1011 C CA . GLU A 1 135 ? -8.933 -1.363 23.482 1.00 96.12 135 GLU A CA 1
ATOM 1012 C C . GLU A 1 135 ? -9.807 -2.420 22.791 1.00 96.12 135 GLU A C 1
ATOM 1014 O O . GLU A 1 135 ? -9.304 -3.218 21.998 1.00 96.12 135 GLU A O 1
ATOM 1019 N N . ALA A 1 136 ? -11.114 -2.421 23.070 1.00 95.19 136 ALA A N 1
ATOM 1020 C CA . ALA A 1 136 ? -12.052 -3.373 22.479 1.00 95.19 136 ALA A CA 1
ATOM 1021 C C . ALA A 1 136 ? -12.079 -3.262 20.948 1.00 95.19 136 ALA A C 1
ATOM 1023 O O . ALA A 1 136 ? -12.006 -4.276 20.252 1.00 95.19 136 ALA A O 1
ATOM 1024 N N . TRP A 1 137 ? -12.108 -2.033 20.426 1.00 95.44 137 TRP A N 1
ATOM 1025 C CA . TRP A 1 137 ? -12.028 -1.781 18.994 1.00 95.44 137 TRP A CA 1
ATOM 1026 C C . TRP A 1 137 ? -10.708 -2.272 18.391 1.00 95.44 137 TRP A C 1
ATOM 1028 O O . TRP A 1 137 ? -10.752 -2.970 17.384 1.00 95.44 137 TRP A O 1
ATOM 1038 N N . LEU A 1 138 ? -9.549 -1.988 18.999 1.00 95.25 138 LEU A N 1
ATOM 1039 C CA . LEU A 1 138 ? -8.258 -2.462 18.480 1.00 95.25 138 LEU A CA 1
ATOM 1040 C C . LEU A 1 138 ? -8.187 -3.991 18.433 1.00 95.25 138 LEU A C 1
ATOM 1042 O O . LEU A 1 138 ? -7.664 -4.541 17.467 1.00 95.25 138 LEU A O 1
ATOM 1046 N N . ARG A 1 139 ? -8.725 -4.695 19.438 1.00 94.44 139 ARG A N 1
ATOM 1047 C CA . ARG A 1 139 ? -8.774 -6.169 19.429 1.00 94.44 139 ARG A CA 1
ATOM 1048 C C . ARG A 1 139 ? -9.659 -6.688 18.297 1.00 94.44 139 ARG A C 1
ATOM 1050 O O . ARG A 1 139 ? -9.245 -7.579 17.557 1.00 94.44 139 ARG A O 1
ATOM 1057 N N . ALA A 1 140 ? -10.843 -6.103 18.123 1.00 93.19 140 ALA A N 1
ATOM 1058 C CA . ALA A 1 140 ? -11.762 -6.484 17.056 1.00 93.19 140 ALA A CA 1
ATOM 1059 C C . ALA A 1 140 ? -11.179 -6.178 15.660 1.00 93.19 140 ALA A C 1
ATOM 1061 O O . ALA A 1 140 ? -11.224 -7.025 14.767 1.00 93.19 140 ALA A O 1
ATOM 1062 N N . ALA A 1 141 ? -10.549 -5.011 15.495 1.00 93.38 141 ALA A N 1
ATOM 1063 C CA . ALA A 1 141 ? -9.864 -4.612 14.272 1.00 93.38 141 ALA A CA 1
ATOM 1064 C C . ALA A 1 141 ? -8.678 -5.531 13.954 1.00 93.38 141 ALA A C 1
ATOM 1066 O O . ALA A 1 141 ? -8.568 -5.994 12.824 1.00 93.38 141 ALA A O 1
ATOM 1067 N N . ALA A 1 142 ? -7.833 -5.863 14.935 1.00 93.00 142 ALA A N 1
ATOM 1068 C CA . ALA A 1 142 ? -6.729 -6.802 14.741 1.00 93.00 142 ALA A CA 1
ATOM 1069 C C . ALA A 1 142 ? -7.233 -8.175 14.268 1.00 93.00 142 ALA A C 1
ATOM 1071 O O . ALA A 1 142 ? -6.680 -8.742 13.329 1.00 93.00 142 ALA A O 1
ATOM 1072 N N . ALA A 1 143 ? -8.323 -8.684 14.853 1.00 91.00 143 ALA A N 1
ATOM 1073 C CA . ALA A 1 143 ? -8.903 -9.964 14.451 1.00 91.00 143 ALA A CA 1
ATOM 1074 C C . ALA A 1 143 ? -9.476 -9.923 13.026 1.00 91.00 143 ALA A C 1
ATOM 1076 O O . ALA A 1 143 ? -9.324 -10.888 12.275 1.00 91.00 143 ALA A O 1
ATOM 1077 N N . ALA A 1 144 ? -10.114 -8.814 12.643 1.00 90.56 144 ALA A N 1
ATOM 1078 C CA . ALA A 1 144 ? -10.613 -8.611 11.286 1.00 90.56 144 ALA A CA 1
ATOM 1079 C C . ALA A 1 144 ? -9.467 -8.499 10.266 1.00 90.56 144 ALA A C 1
ATOM 1081 O O . ALA A 1 144 ? -9.538 -9.117 9.206 1.00 90.56 144 ALA A O 1
ATOM 1082 N N . LEU A 1 145 ? -8.401 -7.763 10.595 1.00 91.44 145 LEU A N 1
ATOM 1083 C CA . LEU A 1 145 ? -7.222 -7.595 9.743 1.00 91.44 145 LEU A CA 1
ATOM 1084 C C . LEU A 1 145 ? -6.492 -8.923 9.512 1.00 91.44 145 LEU A C 1
ATOM 1086 O O . LEU A 1 145 ? -6.229 -9.265 8.364 1.00 91.44 145 LEU A O 1
ATOM 1090 N N . GLU A 1 146 ? -6.258 -9.717 10.561 1.00 89.81 146 GLU A N 1
ATOM 1091 C CA . GLU A 1 146 ? -5.674 -11.064 10.435 1.00 89.81 146 GLU A CA 1
ATOM 1092 C C . GLU A 1 146 ? -6.527 -11.968 9.528 1.00 89.81 146 GLU A C 1
ATOM 1094 O O . GLU A 1 146 ? -6.010 -12.622 8.627 1.00 89.81 146 GLU A O 1
ATOM 1099 N N . GLN A 1 147 ? -7.856 -11.957 9.691 1.00 88.88 147 GLN A N 1
ATOM 1100 C CA . GLN A 1 147 ? -8.764 -12.749 8.847 1.00 88.88 147 GLN A CA 1
ATOM 1101 C C . GLN A 1 147 ? -8.803 -12.296 7.381 1.00 88.88 147 GLN A C 1
ATOM 1103 O O . GLN A 1 147 ? -9.219 -13.070 6.520 1.00 88.88 147 GLN A O 1
ATOM 1108 N N . GLN A 1 148 ? -8.447 -11.042 7.096 1.00 87.88 148 GLN A N 1
ATOM 1109 C CA . GLN A 1 148 ? -8.489 -10.455 5.756 1.00 87.88 148 GLN A CA 1
ATOM 1110 C C . GLN A 1 148 ? -7.093 -10.197 5.169 1.00 87.88 148 GLN A C 1
ATOM 1112 O O . GLN A 1 148 ? -7.014 -9.576 4.114 1.00 87.88 148 GLN A O 1
ATOM 1117 N N . SER A 1 149 ? -6.008 -10.671 5.796 1.00 89.31 149 SER A N 1
ATOM 1118 C CA . SER A 1 149 ? -4.632 -10.338 5.391 1.00 89.31 149 SER A CA 1
ATOM 1119 C C . SER A 1 149 ? -4.355 -10.636 3.918 1.00 89.31 149 SER A C 1
ATOM 1121 O O . SER A 1 149 ? -4.008 -9.729 3.165 1.00 89.31 149 SER A O 1
ATOM 1123 N N . ASP A 1 150 ? -4.614 -11.869 3.477 1.00 89.44 150 ASP A N 1
ATOM 1124 C CA . ASP A 1 150 ? -4.398 -12.279 2.082 1.00 89.44 150 ASP A CA 1
ATOM 1125 C C . ASP A 1 150 ? -5.230 -11.437 1.102 1.00 89.44 150 ASP A C 1
ATOM 1127 O O . ASP A 1 150 ? -4.790 -11.092 0.008 1.00 89.44 150 ASP A O 1
ATOM 1131 N N . ARG A 1 151 ? -6.446 -11.057 1.512 1.00 87.56 151 ARG A N 1
ATOM 1132 C CA . ARG A 1 151 ? -7.333 -10.214 0.707 1.00 87.56 151 ARG A CA 1
ATOM 1133 C C . ARG A 1 151 ? -6.802 -8.788 0.590 1.00 87.56 151 ARG A C 1
ATOM 1135 O O . ARG A 1 151 ? -6.905 -8.204 -0.485 1.00 87.56 151 ARG A O 1
ATOM 1142 N N . ILE A 1 152 ? -6.280 -8.227 1.681 1.00 89.06 152 ILE A N 1
ATOM 1143 C CA . ILE A 1 152 ? -5.644 -6.906 1.678 1.00 89.06 152 ILE A CA 1
ATOM 1144 C C . ILE A 1 152 ? -4.465 -6.931 0.704 1.00 89.06 152 ILE A C 1
ATOM 1146 O O . ILE A 1 152 ? -4.376 -6.052 -0.147 1.00 89.06 152 ILE A O 1
ATOM 1150 N N . ASP A 1 153 ? -3.622 -7.961 0.768 1.00 90.88 153 ASP A N 1
ATOM 1151 C CA . ASP A 1 153 ? -2.481 -8.115 -0.137 1.00 90.88 153 ASP A CA 1
ATOM 1152 C C . ASP A 1 153 ? -2.921 -8.228 -1.608 1.00 90.88 153 ASP A C 1
ATOM 1154 O O . ASP A 1 153 ? -2.350 -7.572 -2.483 1.00 90.88 153 ASP A O 1
ATOM 1158 N N . ASP A 1 154 ? -3.981 -8.989 -1.889 1.00 90.88 154 ASP A N 1
ATOM 1159 C CA . ASP A 1 154 ? -4.554 -9.116 -3.232 1.00 90.88 154 ASP A CA 1
ATOM 1160 C C . ASP A 1 154 ? -5.173 -7.813 -3.762 1.00 90.88 154 ASP A C 1
ATOM 1162 O O . ASP A 1 154 ? -5.017 -7.493 -4.946 1.00 90.88 154 ASP A O 1
ATOM 1166 N N . ASP A 1 155 ? -5.890 -7.064 -2.921 1.00 89.00 155 ASP A N 1
ATOM 1167 C CA . ASP A 1 155 ? -6.490 -5.784 -3.306 1.00 89.00 155 ASP A CA 1
ATOM 1168 C C . ASP A 1 155 ? -5.401 -4.717 -3.531 1.00 89.00 155 ASP A C 1
ATOM 1170 O O . ASP A 1 155 ? -5.466 -3.989 -4.521 1.00 89.00 155 ASP A O 1
ATOM 1174 N N . VAL A 1 156 ? -4.357 -4.677 -2.695 1.00 92.06 156 VAL A N 1
ATOM 1175 C CA . VAL A 1 156 ? -3.189 -3.792 -2.869 1.00 92.06 156 VAL A CA 1
ATOM 1176 C C . VAL A 1 156 ? -2.450 -4.102 -4.167 1.00 92.06 156 VAL A C 1
ATOM 1178 O O . VAL A 1 156 ? -2.186 -3.198 -4.960 1.00 92.06 156 VAL A O 1
ATOM 1181 N N . ARG A 1 157 ? -2.158 -5.381 -4.427 1.00 92.38 157 ARG A N 1
ATOM 1182 C CA . ARG A 1 157 ? -1.504 -5.810 -5.669 1.00 92.38 157 ARG A CA 1
ATOM 1183 C C . ARG A 1 157 ? -2.319 -5.409 -6.895 1.00 92.38 157 ARG A C 1
ATOM 1185 O O . ARG A 1 157 ? -1.758 -4.870 -7.843 1.00 92.38 157 ARG A O 1
ATOM 1192 N N . ARG A 1 158 ? -3.644 -5.591 -6.852 1.00 91.56 158 ARG A N 1
ATOM 1193 C CA . ARG A 1 158 ? -4.535 -5.159 -7.938 1.00 91.56 158 ARG A CA 1
ATOM 1194 C C . ARG A 1 158 ? -4.476 -3.652 -8.169 1.00 91.56 158 ARG A C 1
ATOM 1196 O O . ARG A 1 158 ? -4.397 -3.241 -9.318 1.00 91.56 158 ARG A O 1
ATOM 1203 N N . VAL A 1 159 ? -4.512 -2.842 -7.110 1.00 91.50 159 VAL A N 1
ATOM 1204 C CA . VAL A 1 159 ? -4.405 -1.379 -7.231 1.00 91.50 159 VAL A CA 1
ATOM 1205 C C . VAL A 1 159 ? -3.124 -1.005 -7.978 1.00 91.50 159 VAL A C 1
ATOM 1207 O O . VAL A 1 159 ? -3.175 -0.225 -8.926 1.00 91.50 159 VAL A O 1
ATOM 1210 N N . VAL A 1 160 ? -1.987 -1.587 -7.589 1.00 91.19 160 VAL A N 1
ATOM 1211 C CA . VAL A 1 160 ? -0.695 -1.326 -8.238 1.00 91.19 160 VAL A CA 1
ATOM 1212 C C . VAL A 1 160 ? -0.707 -1.769 -9.702 1.00 91.19 160 VAL A C 1
ATOM 1214 O O . VAL A 1 160 ? -0.298 -0.995 -10.567 1.00 91.19 160 VAL A O 1
ATOM 1217 N N . ASP A 1 161 ? -1.212 -2.971 -9.992 1.00 90.25 161 ASP A N 1
ATOM 1218 C CA . ASP A 1 161 ? -1.292 -3.517 -11.350 1.00 90.25 161 ASP A CA 1
ATOM 1219 C C . ASP A 1 161 ? -2.189 -2.669 -12.267 1.00 90.25 161 ASP A C 1
ATOM 1221 O O . ASP A 1 161 ? -1.792 -2.344 -13.389 1.00 90.25 161 ASP A O 1
ATOM 1225 N N . ASP A 1 162 ? -3.368 -2.262 -11.786 1.00 90.88 162 ASP A N 1
ATOM 1226 C CA . ASP A 1 162 ? -4.322 -1.435 -12.531 1.00 90.88 162 ASP A CA 1
ATOM 1227 C C . ASP A 1 162 ? -3.730 -0.049 -12.828 1.00 90.88 162 ASP A C 1
ATOM 1229 O O . ASP A 1 162 ? -3.795 0.439 -13.961 1.00 90.88 162 ASP A O 1
ATOM 1233 N N . VAL A 1 163 ? -3.098 0.584 -11.834 1.00 88.38 163 VAL A N 1
ATOM 1234 C CA . VAL A 1 163 ? -2.474 1.903 -12.007 1.00 88.38 163 VAL A CA 1
ATOM 1235 C C . VAL A 1 163 ? -1.285 1.835 -12.961 1.00 88.38 163 VAL A C 1
ATOM 1237 O O . VAL A 1 163 ? -1.171 2.702 -13.838 1.00 88.38 163 VAL A O 1
ATOM 1240 N N . ALA A 1 164 ? -0.453 0.795 -12.848 1.00 86.44 164 ALA A N 1
ATOM 1241 C CA . ALA A 1 164 ? 0.664 0.532 -13.756 1.00 86.44 164 ALA A CA 1
ATOM 1242 C C . ALA A 1 164 ? 0.199 0.222 -15.190 1.00 86.44 164 ALA A C 1
ATOM 1244 O O . ALA A 1 164 ? 0.914 0.523 -16.144 1.00 86.44 164 ALA A O 1
ATOM 1245 N N . ALA A 1 165 ? -1.007 -0.327 -15.364 1.00 87.00 165 ALA A N 1
ATOM 1246 C CA . ALA A 1 165 ? -1.653 -0.501 -16.666 1.00 87.00 165 ALA A CA 1
ATOM 1247 C C . ALA A 1 165 ? -2.298 0.791 -17.213 1.00 87.00 165 ALA A C 1
ATOM 1249 O O . ALA A 1 165 ? -2.752 0.819 -18.357 1.00 87.00 165 ALA A O 1
ATOM 1250 N N . GLY A 1 166 ? -2.316 1.878 -16.434 1.00 87.12 166 GLY A N 1
ATOM 1251 C CA . GLY A 1 166 ? -2.872 3.168 -16.847 1.00 87.12 166 GLY A CA 1
ATOM 1252 C C . GLY A 1 166 ? -4.335 3.385 -16.459 1.00 87.12 166 GLY A C 1
ATOM 1253 O O . GLY A 1 166 ? -4.970 4.296 -16.987 1.00 87.12 166 GLY A O 1
ATOM 1254 N N . HIS A 1 167 ? -4.883 2.600 -15.530 1.00 88.69 167 HIS A N 1
ATOM 1255 C CA . HIS A 1 167 ? -6.223 2.825 -14.988 1.00 88.69 167 HIS A CA 1
ATOM 1256 C C . HIS A 1 167 ? -6.181 3.769 -13.780 1.00 88.69 167 HIS A C 1
ATOM 1258 O O . HIS A 1 167 ? -5.350 3.614 -12.890 1.00 88.69 167 HIS A O 1
ATOM 1264 N N . ASP A 1 168 ? -7.063 4.771 -13.756 1.00 88.00 168 ASP A N 1
ATOM 1265 C CA . ASP A 1 168 ? -7.226 5.685 -12.608 1.00 88.00 168 ASP A CA 1
ATOM 1266 C C . ASP A 1 168 ? -8.258 5.174 -11.593 1.00 88.00 168 ASP A C 1
ATOM 1268 O O . ASP A 1 168 ? -8.364 5.689 -10.482 1.00 88.00 168 ASP A O 1
ATOM 1272 N N . GLU A 1 169 ? -9.041 4.165 -11.975 1.00 88.94 169 GLU A N 1
ATOM 1273 C CA . GLU A 1 169 ? -10.076 3.561 -11.145 1.00 88.94 169 GLU A CA 1
ATOM 1274 C C . GLU A 1 169 ? -9.829 2.058 -11.021 1.00 88.94 169 GLU A C 1
ATOM 1276 O O . GLU A 1 169 ? -9.765 1.359 -12.030 1.00 88.94 169 GLU A O 1
ATOM 1281 N N . THR A 1 170 ? -9.744 1.558 -9.788 1.00 87.88 170 THR A N 1
ATOM 1282 C CA . THR A 1 170 ? -9.509 0.135 -9.492 1.00 87.88 170 THR A CA 1
ATOM 1283 C C . THR A 1 170 ? -10.587 -0.425 -8.576 1.00 87.88 170 THR A C 1
ATOM 1285 O O . THR A 1 170 ? -10.998 0.208 -7.602 1.00 87.88 170 THR A O 1
ATOM 1288 N N . ARG A 1 171 ? -11.095 -1.620 -8.884 1.00 83.75 171 ARG A N 1
ATOM 1289 C CA . ARG A 1 171 ? -12.169 -2.262 -8.114 1.00 83.75 171 ARG A CA 1
ATOM 1290 C C . ARG A 1 171 ? -11.830 -3.714 -7.785 1.00 83.75 171 ARG A C 1
ATOM 1292 O O . ARG A 1 171 ? -11.157 -4.370 -8.573 1.00 83.75 171 ARG A O 1
ATOM 1299 N N . PRO A 1 172 ? -12.359 -4.278 -6.683 1.00 74.12 172 PRO A N 1
ATOM 1300 C CA . PRO A 1 172 ? -12.098 -5.670 -6.338 1.00 74.12 172 PRO A CA 1
ATOM 1301 C C . PRO A 1 172 ? -12.697 -6.615 -7.390 1.00 74.12 172 PRO A C 1
ATOM 1303 O O . PRO A 1 172 ? -13.852 -6.443 -7.789 1.00 74.12 172 PRO A O 1
ATOM 1306 N N . ALA A 1 173 ? -11.987 -7.678 -7.777 1.00 67.50 173 ALA A N 1
ATOM 1307 C CA . ALA A 1 173 ? -12.484 -8.656 -8.762 1.00 67.50 173 ALA A CA 1
ATOM 1308 C C . ALA A 1 173 ? -13.771 -9.369 -8.305 1.00 67.50 173 ALA A C 1
ATOM 1310 O O . ALA A 1 173 ? -14.652 -9.703 -9.109 1.00 67.50 173 ALA A O 1
ATOM 1311 N N . ALA A 1 174 ? -13.916 -9.560 -6.989 1.00 57.50 174 ALA A N 1
ATOM 1312 C CA . ALA A 1 174 ? -15.131 -10.089 -6.383 1.00 57.50 174 ALA A CA 1
ATOM 1313 C C . ALA A 1 174 ? -16.333 -9.157 -6.597 1.00 57.50 174 ALA A C 1
ATOM 1315 O O . ALA A 1 174 ? -17.446 -9.650 -6.705 1.00 57.50 174 ALA A O 1
ATOM 1316 N N . ALA A 1 175 ? -16.133 -7.841 -6.724 1.00 54.25 175 ALA A N 1
ATOM 1317 C CA . ALA A 1 175 ? -17.200 -6.872 -6.963 1.00 54.25 175 ALA A CA 1
ATOM 1318 C C . ALA A 1 175 ? -17.661 -6.837 -8.429 1.00 54.25 175 ALA A C 1
ATOM 1320 O O . ALA A 1 175 ? -18.838 -6.606 -8.688 1.00 54.25 175 ALA A O 1
ATOM 1321 N N . GLU A 1 176 ? -16.787 -7.112 -9.400 1.00 54.03 176 GLU A N 1
ATOM 1322 C CA . GLU A 1 176 ? -17.208 -7.303 -10.798 1.00 54.03 176 GLU A CA 1
ATOM 1323 C C . GLU A 1 176 ? -18.012 -8.591 -10.980 1.00 54.03 176 GLU A C 1
ATOM 1325 O O . GLU A 1 176 ? -19.038 -8.613 -11.664 1.00 54.03 176 GLU A O 1
ATOM 1330 N N . SER A 1 177 ? -17.569 -9.664 -10.324 1.00 46.19 177 SER A N 1
ATOM 1331 C CA . SER A 1 177 ? -18.254 -10.957 -10.335 1.00 46.19 177 SER A CA 1
ATOM 1332 C C . SER A 1 177 ? -19.559 -10.908 -9.534 1.00 46.19 177 SER A C 1
ATOM 1334 O O . SER A 1 177 ? -20.583 -11.405 -10.003 1.00 46.19 177 SER A O 1
ATOM 1336 N N . ALA A 1 178 ? -19.554 -10.229 -8.381 1.00 49.47 178 ALA A N 1
ATOM 1337 C CA . ALA A 1 178 ? -20.743 -9.958 -7.588 1.00 49.47 178 ALA A CA 1
ATOM 1338 C C . ALA A 1 178 ? -21.702 -9.045 -8.339 1.00 49.47 178 ALA A C 1
ATOM 1340 O O . ALA A 1 178 ? -22.849 -9.412 -8.409 1.00 49.47 178 ALA A O 1
ATOM 1341 N N . ARG A 1 179 ? -21.299 -7.972 -9.034 1.00 51.69 179 ARG A N 1
ATOM 1342 C CA . ARG A 1 179 ? -22.236 -7.182 -9.867 1.00 51.69 179 ARG A CA 1
ATOM 1343 C C . ARG A 1 179 ? -22.893 -7.991 -10.986 1.00 51.69 179 ARG A C 1
ATOM 1345 O O . ARG A 1 179 ? -24.077 -7.788 -11.253 1.00 51.69 179 ARG A O 1
ATOM 1352 N N . ARG A 1 180 ? -22.174 -8.934 -11.614 1.00 49.75 180 ARG A N 1
ATOM 1353 C CA . ARG A 1 180 ? -22.791 -9.891 -12.557 1.00 49.75 180 ARG A CA 1
ATOM 1354 C C . ARG A 1 180 ? -23.796 -10.823 -11.863 1.00 49.75 180 ARG A C 1
ATOM 1356 O O . ARG A 1 180 ? -24.753 -11.246 -12.502 1.00 49.75 180 ARG A O 1
ATOM 1363 N N . ALA A 1 181 ? -23.608 -11.119 -10.576 1.00 45.25 181 ALA A N 1
ATOM 1364 C CA . ALA A 1 181 ? -24.465 -11.999 -9.775 1.00 45.25 181 ALA A CA 1
ATOM 1365 C C . ALA A 1 181 ? -25.528 -11.270 -8.910 1.00 45.25 181 ALA A C 1
ATOM 1367 O O . ALA A 1 181 ? -26.528 -11.867 -8.528 1.00 45.25 181 ALA A O 1
ATOM 1368 N N . GLU A 1 182 ? -25.365 -9.979 -8.626 1.00 42.94 182 GLU A N 1
ATOM 1369 C CA . GLU A 1 182 ? -26.149 -9.133 -7.708 1.00 42.94 182 GLU A CA 1
ATOM 1370 C C . GLU A 1 182 ? -27.412 -8.587 -8.381 1.00 42.94 182 GLU A C 1
ATOM 1372 O O . GLU A 1 182 ? -28.300 -8.050 -7.731 1.00 42.94 182 GLU A O 1
ATOM 1377 N N . SER A 1 183 ? -27.592 -8.909 -9.665 1.00 45.91 183 SER A N 1
ATOM 1378 C CA . SER A 1 183 ? -28.927 -8.997 -10.262 1.00 45.91 183 SER A CA 1
ATOM 1379 C C . SER A 1 183 ? -29.807 -10.085 -9.606 1.00 45.91 183 SER A C 1
ATOM 1381 O O . SER A 1 183 ? -30.975 -10.194 -9.971 1.00 45.91 183 SER A O 1
ATOM 1383 N N . ALA A 1 184 ? -29.292 -10.898 -8.663 1.00 41.75 184 ALA A N 1
ATOM 1384 C CA . ALA A 1 184 ? -30.024 -12.037 -8.104 1.00 41.75 184 ALA A CA 1
ATOM 1385 C C . ALA A 1 184 ? -30.239 -12.082 -6.575 1.00 41.75 184 ALA A C 1
ATOM 1387 O O . ALA A 1 184 ? -31.173 -12.780 -6.179 1.00 41.75 184 ALA A O 1
ATOM 1388 N N . ARG A 1 185 ? -29.462 -11.427 -5.687 1.00 44.44 185 ARG A N 1
ATOM 1389 C CA . ARG A 1 185 ? -29.669 -11.558 -4.216 1.00 44.44 185 ARG A CA 1
ATOM 1390 C C . ARG A 1 185 ? -29.237 -10.329 -3.407 1.00 44.44 185 ARG A C 1
ATOM 1392 O O . ARG A 1 185 ? -28.072 -9.960 -3.418 1.00 44.44 185 ARG A O 1
ATOM 1399 N N . VAL A 1 186 ? -30.181 -9.766 -2.652 1.00 45.88 186 VAL A N 1
ATOM 1400 C CA . VAL A 1 186 ? -29.992 -8.687 -1.668 1.00 45.88 186 VAL A CA 1
ATOM 1401 C C . VAL A 1 186 ? -29.961 -9.334 -0.283 1.00 45.88 186 VAL A C 1
ATOM 1403 O O . VAL A 1 186 ? -30.956 -9.935 0.118 1.00 45.88 186 VAL A O 1
ATOM 1406 N N . GLY A 1 187 ? -28.840 -9.256 0.436 1.00 41.91 187 GLY A N 1
ATOM 1407 C CA . GLY A 1 187 ? -28.794 -9.703 1.835 1.00 41.91 187 GLY A CA 1
ATOM 1408 C C . GLY A 1 187 ? -27.416 -9.992 2.427 1.00 41.91 187 GLY A C 1
ATOM 1409 O O . GLY A 1 187 ? -27.315 -10.035 3.645 1.00 41.91 187 GLY A O 1
ATOM 1410 N N . ASP A 1 188 ? -26.376 -10.157 1.605 1.00 49.56 188 ASP A N 1
ATOM 1411 C CA . ASP A 1 188 ? -25.041 -10.578 2.076 1.00 49.56 188 ASP A CA 1
ATOM 1412 C C . ASP A 1 188 ? -23.894 -9.924 1.278 1.00 49.56 188 ASP A C 1
ATOM 1414 O O . ASP A 1 188 ? -22.779 -10.440 1.190 1.00 49.56 188 ASP A O 1
ATOM 1418 N N . SER A 1 189 ? -24.175 -8.803 0.604 1.00 56.59 189 SER A N 1
ATOM 1419 C CA . SER A 1 189 ? -23.204 -8.162 -0.278 1.00 56.59 189 SER A CA 1
ATOM 1420 C C . SER A 1 189 ? -22.152 -7.380 0.507 1.00 56.59 189 SER A C 1
ATOM 1422 O O . SER A 1 189 ? -22.457 -6.573 1.384 1.00 56.59 189 SER A O 1
ATOM 1424 N N . ALA A 1 190 ? -20.882 -7.627 0.171 1.00 65.25 190 ALA A N 1
ATOM 1425 C CA . ALA A 1 190 ? -19.753 -6.869 0.692 1.00 65.25 190 ALA A CA 1
ATOM 1426 C C . ALA A 1 190 ? -19.954 -5.368 0.429 1.00 65.25 190 ALA A C 1
ATOM 1428 O O . ALA A 1 190 ? -20.280 -4.958 -0.689 1.00 65.25 190 ALA A O 1
ATOM 1429 N N . ARG A 1 191 ? -19.730 -4.538 1.452 1.00 75.62 191 ARG A N 1
ATOM 1430 C CA . ARG A 1 191 ? -19.792 -3.083 1.312 1.00 75.62 191 ARG A CA 1
ATOM 1431 C C . ARG A 1 191 ? -18.543 -2.609 0.580 1.00 75.62 191 ARG A C 1
ATOM 1433 O O . ARG A 1 191 ? -17.433 -2.918 0.997 1.00 75.62 191 ARG A O 1
ATOM 1440 N N . LEU A 1 192 ? -18.719 -1.819 -0.475 1.00 81.19 192 LEU A N 1
ATOM 1441 C CA . LEU A 1 192 ? -17.610 -1.131 -1.131 1.00 81.19 192 LEU A CA 1
ATOM 1442 C C . LEU A 1 192 ? -17.375 0.225 -0.472 1.00 81.19 192 LEU A C 1
ATOM 1444 O O . LEU A 1 192 ? -18.309 1.018 -0.329 1.00 81.19 192 LEU A O 1
ATOM 1448 N N . VAL A 1 193 ? -16.127 0.493 -0.108 1.00 83.25 193 VAL A N 1
ATOM 1449 C CA . VAL A 1 193 ? -15.675 1.796 0.379 1.00 83.25 193 VAL A CA 1
ATOM 1450 C C . VAL A 1 193 ? -14.674 2.354 -0.622 1.00 83.25 193 VAL A C 1
ATOM 1452 O O . VAL A 1 193 ? -13.739 1.663 -1.014 1.00 83.25 193 VAL A O 1
ATOM 1455 N N . GLU A 1 194 ? -14.916 3.580 -1.076 1.00 88.38 194 GLU A N 1
ATOM 1456 C CA . GLU A 1 194 ? -13.997 4.309 -1.951 1.00 88.38 194 GLU A CA 1
ATOM 1457 C C . GLU A 1 194 ? -12.905 4.979 -1.111 1.00 88.38 194 GLU A C 1
ATOM 1459 O O . GLU A 1 194 ? -13.211 5.620 -0.104 1.00 88.38 194 GLU A O 1
ATOM 1464 N N . ALA A 1 195 ? -11.661 4.879 -1.564 1.00 87.62 195 ALA A N 1
ATOM 1465 C CA . ALA A 1 195 ? -10.521 5.642 -1.085 1.00 87.62 195 ALA A CA 1
ATOM 1466 C C . ALA A 1 195 ? -9.881 6.395 -2.259 1.00 87.62 195 ALA A C 1
ATOM 1468 O O . ALA A 1 195 ? -9.823 5.895 -3.387 1.00 87.62 195 ALA A O 1
ATOM 1469 N N . ARG A 1 196 ? -9.402 7.609 -1.988 1.00 88.19 196 ARG A N 1
ATOM 1470 C CA . ARG A 1 196 ? -8.597 8.391 -2.930 1.00 88.19 196 ARG A CA 1
ATOM 1471 C C . ARG A 1 196 ? -7.157 8.285 -2.486 1.00 88.19 196 ARG A C 1
ATOM 1473 O O . ARG A 1 196 ? -6.877 8.693 -1.369 1.00 88.19 196 ARG A O 1
ATOM 1480 N N . LEU A 1 197 ? -6.306 7.737 -3.341 1.00 86.56 197 LEU A N 1
ATOM 1481 C CA . LEU A 1 197 ? -4.899 7.526 -3.022 1.00 86.56 197 LEU A CA 1
ATOM 1482 C C . LEU A 1 197 ? -4.098 8.778 -3.373 1.00 86.56 197 LEU A C 1
ATOM 1484 O O . LEU A 1 197 ? -4.400 9.475 -4.346 1.00 86.56 197 LEU A O 1
ATOM 1488 N N . GLY A 1 198 ? -3.103 9.071 -2.546 1.00 75.94 198 GLY A N 1
ATOM 1489 C CA . GLY A 1 198 ? -2.250 10.243 -2.638 1.00 75.94 198 GLY A CA 1
ATOM 1490 C C . GLY A 1 198 ? -0.898 9.994 -3.295 1.00 75.94 198 GLY A C 1
ATOM 1491 O O . GLY A 1 198 ? -0.044 10.876 -3.304 1.00 75.94 198 GLY A O 1
ATOM 1492 N N . THR A 1 199 ? -0.670 8.797 -3.822 1.00 76.25 199 THR A N 1
ATOM 1493 C CA . THR A 1 199 ? 0.572 8.487 -4.526 1.00 76.25 199 THR A CA 1
ATOM 1494 C C . THR A 1 199 ? 0.377 8.585 -6.037 1.00 76.25 199 THR A C 1
ATOM 1496 O O . THR A 1 199 ? -0.394 7.830 -6.630 1.00 76.25 199 THR A O 1
ATOM 1499 N N . GLY A 1 200 ? 1.089 9.519 -6.674 1.00 70.00 200 GLY A N 1
ATOM 1500 C CA . GLY A 1 200 ? 1.129 9.656 -8.130 1.00 70.00 200 GLY A CA 1
ATOM 1501 C C . GLY A 1 200 ? 2.105 8.666 -8.770 1.00 70.00 200 GLY A C 1
ATOM 1502 O O . GLY A 1 200 ? 3.283 8.641 -8.421 1.00 70.00 200 GLY A O 1
ATOM 1503 N N . VAL A 1 201 ? 1.626 7.882 -9.738 1.00 76.19 201 VAL A N 1
ATOM 1504 C CA . VAL A 1 201 ? 2.433 6.929 -10.519 1.00 76.19 201 VAL A CA 1
ATOM 1505 C C . VAL A 1 201 ? 2.177 7.160 -12.005 1.00 76.19 201 VAL A C 1
ATOM 1507 O O . VAL A 1 201 ? 1.024 7.292 -12.420 1.00 76.19 201 VAL A O 1
ATOM 1510 N N . GLU A 1 202 ? 3.223 7.188 -12.830 1.00 77.19 202 GLU A N 1
ATOM 1511 C CA . GLU A 1 202 ? 3.048 7.280 -14.286 1.00 77.19 202 GLU A CA 1
ATOM 1512 C C . GLU A 1 202 ? 2.338 6.044 -14.845 1.00 77.19 202 GLU A C 1
ATOM 1514 O O . GLU A 1 202 ? 2.606 4.908 -14.452 1.00 77.19 202 GLU A O 1
ATOM 1519 N N . GLY A 1 203 ? 1.415 6.279 -15.779 1.00 75.44 203 GLY A N 1
ATOM 1520 C CA . GLY A 1 203 ? 0.873 5.212 -16.613 1.00 75.44 203 GLY A CA 1
ATOM 1521 C C . GLY A 1 203 ? 1.876 4.766 -17.685 1.00 75.44 203 GLY A C 1
ATOM 1522 O O . GLY A 1 203 ? 2.954 5.352 -17.820 1.00 75.44 203 GLY A O 1
ATOM 1523 N N . PRO A 1 204 ? 1.516 3.758 -18.492 1.00 82.00 204 PRO A N 1
ATOM 1524 C CA . PRO A 1 204 ? 2.368 3.292 -19.573 1.00 82.00 204 PRO A CA 1
ATOM 1525 C C . PRO A 1 204 ? 2.608 4.400 -20.607 1.00 82.00 204 PRO A C 1
ATOM 1527 O O . PRO A 1 204 ? 1.700 5.161 -20.957 1.00 82.00 204 PRO A O 1
ATOM 1530 N N . THR A 1 205 ? 3.832 4.482 -21.132 1.00 81.44 205 THR A N 1
ATOM 1531 C CA . THR A 1 205 ? 4.172 5.482 -22.157 1.00 81.44 205 THR A CA 1
ATOM 1532 C C . THR A 1 205 ? 3.706 4.996 -23.528 1.00 81.44 205 THR A C 1
ATOM 1534 O O . THR A 1 205 ? 4.319 4.116 -24.133 1.00 81.44 205 THR A O 1
ATOM 1537 N N . ALA A 1 206 ? 2.608 5.561 -24.033 1.00 78.44 206 ALA A N 1
ATOM 1538 C CA . ALA A 1 206 ? 2.048 5.173 -25.324 1.00 78.44 206 ALA A CA 1
ATOM 1539 C C . ALA A 1 206 ? 3.056 5.389 -26.470 1.00 78.44 206 ALA A C 1
ATOM 1541 O O . ALA A 1 206 ? 3.564 6.492 -26.665 1.00 78.44 206 ALA A O 1
ATOM 1542 N N . GLY A 1 207 ? 3.315 4.333 -27.246 1.00 79.38 207 GLY A N 1
ATOM 1543 C CA . GLY A 1 207 ? 4.232 4.369 -28.389 1.00 79.38 207 GLY A CA 1
ATOM 1544 C C . GLY A 1 207 ? 5.720 4.248 -28.041 1.00 79.38 207 GLY A C 1
ATOM 1545 O O . GLY A 1 207 ? 6.536 4.304 -28.958 1.00 79.38 207 GLY A O 1
ATOM 1546 N N . ALA A 1 208 ? 6.082 4.072 -26.765 1.00 85.38 208 ALA A N 1
ATOM 1547 C CA . ALA A 1 208 ? 7.436 3.671 -26.384 1.00 85.38 208 ALA A CA 1
ATOM 1548 C C . ALA A 1 208 ? 7.698 2.202 -26.758 1.00 85.38 208 ALA A C 1
ATOM 1550 O O . ALA A 1 208 ? 6.761 1.403 -26.790 1.00 85.38 208 ALA A O 1
ATOM 1551 N N . ALA A 1 209 ? 8.967 1.851 -27.001 1.00 87.25 209 ALA A N 1
ATOM 1552 C CA . ALA A 1 209 ? 9.386 0.465 -27.238 1.00 87.25 209 ALA A CA 1
ATOM 1553 C C . ALA A 1 209 ? 9.066 -0.438 -26.035 1.00 87.25 209 ALA A C 1
ATOM 1555 O O . ALA A 1 209 ? 8.552 -1.536 -26.218 1.00 87.25 209 ALA A O 1
ATOM 1556 N N . HIS A 1 210 ? 9.243 0.106 -24.824 1.00 90.75 210 HIS A N 1
ATOM 1557 C CA . HIS A 1 210 ? 8.917 -0.537 -23.551 1.00 90.75 210 HIS A CA 1
ATOM 1558 C C . HIS A 1 210 ? 7.892 0.313 -22.778 1.00 90.75 210 HIS A C 1
ATOM 1560 O O . HIS A 1 210 ? 8.268 1.178 -21.979 1.00 90.75 210 HIS A O 1
ATOM 1566 N N . PRO A 1 211 ? 6.577 0.143 -23.030 1.00 86.62 211 PRO A N 1
ATOM 1567 C CA . PRO A 1 211 ? 5.537 0.954 -22.395 1.00 86.62 211 PRO A CA 1
ATOM 1568 C C . PRO A 1 211 ? 5.435 0.744 -20.883 1.00 86.62 211 PRO A C 1
ATOM 1570 O O . PRO A 1 211 ? 5.055 1.676 -20.175 1.00 86.62 211 PRO A O 1
ATOM 1573 N N . ARG A 1 212 ? 5.754 -0.466 -20.401 1.00 88.88 212 ARG A N 1
ATOM 1574 C CA . ARG A 1 212 ? 5.770 -0.845 -18.985 1.00 88.88 212 ARG A CA 1
ATOM 1575 C C . ARG A 1 212 ? 7.012 -1.686 -18.702 1.00 88.88 212 ARG A C 1
ATOM 1577 O O . ARG A 1 212 ? 7.204 -2.732 -19.311 1.00 88.88 212 ARG A O 1
ATOM 1584 N N . VAL A 1 213 ? 7.794 -1.238 -17.729 1.00 91.19 213 VAL A N 1
ATOM 1585 C CA . VAL A 1 213 ? 8.963 -1.952 -17.211 1.00 91.19 213 VAL A CA 1
ATOM 1586 C C . VAL A 1 213 ? 8.721 -2.270 -15.746 1.00 91.19 213 VAL A C 1
ATOM 1588 O O . VAL A 1 213 ? 8.312 -1.390 -14.978 1.00 91.19 213 VAL A O 1
ATOM 1591 N N . ASP A 1 214 ? 8.948 -3.524 -15.378 1.00 91.38 214 ASP A N 1
ATOM 1592 C CA . ASP A 1 214 ? 8.890 -4.007 -14.004 1.00 91.38 214 ASP A CA 1
ATOM 1593 C C . ASP A 1 214 ? 10.317 -4.233 -13.481 1.00 91.38 214 ASP A C 1
ATOM 1595 O O . ASP A 1 214 ? 11.248 -4.484 -14.247 1.00 91.38 214 ASP A O 1
ATOM 1599 N N . VAL A 1 215 ? 10.500 -4.097 -12.166 1.00 91.69 215 VAL A N 1
ATOM 1600 C CA . VAL A 1 215 ? 11.788 -4.338 -11.504 1.00 91.69 215 VAL A CA 1
ATOM 1601 C C . VAL A 1 215 ? 11.675 -5.622 -10.704 1.00 91.69 215 VAL A C 1
ATOM 1603 O O . VAL A 1 215 ? 10.849 -5.733 -9.795 1.00 91.69 215 VAL A O 1
ATOM 1606 N N . VAL A 1 216 ? 12.504 -6.596 -11.056 1.00 90.25 216 VAL A N 1
ATOM 1607 C CA . VAL A 1 216 ? 12.622 -7.860 -10.339 1.00 90.25 216 VAL A CA 1
ATOM 1608 C C . VAL A 1 216 ? 13.662 -7.684 -9.242 1.00 90.25 216 VAL A C 1
ATOM 1610 O O . VAL A 1 216 ? 14.814 -7.327 -9.506 1.00 90.25 216 VAL A O 1
ATOM 1613 N N . LEU A 1 217 ? 13.226 -7.913 -8.004 1.00 78.94 217 LEU A N 1
ATOM 1614 C CA . LEU A 1 217 ? 14.068 -7.791 -6.822 1.00 78.94 217 LEU A CA 1
ATOM 1615 C C . LEU A 1 217 ? 15.167 -8.865 -6.795 1.00 78.94 217 LEU A C 1
ATOM 1617 O O . LEU A 1 217 ? 14.983 -9.954 -7.349 1.00 78.94 217 LEU A O 1
ATOM 1621 N N . PRO A 1 218 ? 16.292 -8.570 -6.124 1.00 71.50 218 PRO A N 1
ATOM 1622 C CA . PRO A 1 218 ? 17.419 -9.481 -6.010 1.00 71.50 218 PRO A CA 1
ATOM 1623 C C . PRO A 1 218 ? 17.029 -10.855 -5.471 1.00 71.50 218 PRO A C 1
ATOM 1625 O O . PRO A 1 218 ? 16.247 -10.985 -4.523 1.00 71.50 218 PRO A O 1
ATOM 1628 N N . ALA A 1 219 ? 17.664 -11.890 -6.019 1.00 70.56 219 ALA A N 1
ATOM 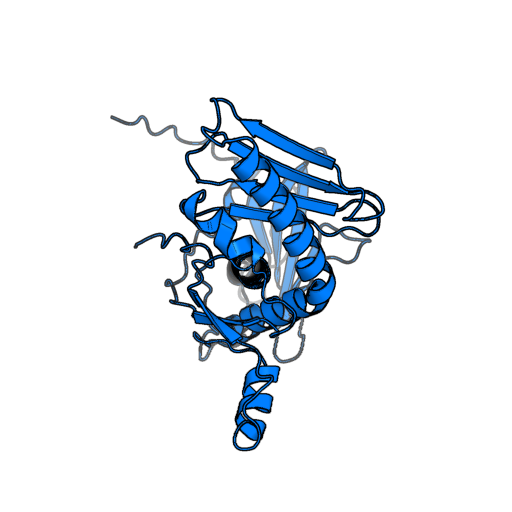1629 C CA . ALA A 1 219 ? 17.740 -13.176 -5.346 1.00 70.56 219 ALA A CA 1
ATOM 1630 C C . ALA A 1 219 ? 18.546 -13.027 -4.039 1.00 70.56 219 ALA A C 1
ATOM 1632 O O . ALA A 1 219 ? 19.408 -12.156 -3.910 1.00 70.56 219 ALA A O 1
ATOM 1633 N N . SER A 1 220 ? 18.262 -13.874 -3.046 1.00 69.31 220 SER A N 1
ATOM 1634 C CA . SER A 1 220 ? 18.853 -13.769 -1.700 1.00 69.31 220 SER A CA 1
ATOM 1635 C C . SER A 1 220 ? 20.387 -13.840 -1.663 1.00 69.31 220 SER A C 1
ATOM 1637 O O . SER A 1 220 ? 20.992 -13.474 -0.660 1.00 69.31 220 SER A O 1
ATOM 1639 N N . ASP A 1 221 ? 21.008 -14.352 -2.723 1.00 72.50 221 ASP A N 1
ATOM 1640 C CA . ASP A 1 221 ? 22.450 -14.509 -2.908 1.00 72.50 221 ASP A CA 1
ATOM 1641 C C . ASP A 1 221 ? 23.141 -13.306 -3.582 1.00 72.50 221 ASP A C 1
ATOM 1643 O O . ASP A 1 221 ? 24.364 -13.206 -3.497 1.00 72.50 221 ASP A O 1
ATOM 1647 N N . ASP A 1 222 ? 22.394 -12.364 -4.169 1.00 75.88 222 ASP A N 1
ATOM 1648 C CA . ASP A 1 222 ? 22.918 -11.094 -4.701 1.00 75.88 222 ASP A CA 1
ATOM 1649 C C . ASP A 1 222 ? 21.996 -9.919 -4.314 1.00 75.88 222 ASP A C 1
ATOM 1651 O O . ASP A 1 222 ? 21.356 -9.323 -5.178 1.00 75.88 222 ASP A O 1
ATOM 1655 N N . PRO A 1 223 ? 21.911 -9.552 -3.015 1.00 72.38 223 PRO A N 1
ATOM 1656 C CA . PRO A 1 223 ? 20.972 -8.543 -2.503 1.00 72.38 223 PRO A CA 1
ATOM 1657 C C . PRO A 1 223 ? 21.201 -7.131 -3.060 1.00 72.38 223 PRO A C 1
ATOM 1659 O O . PRO A 1 223 ? 20.402 -6.235 -2.808 1.00 72.38 223 PRO A O 1
ATOM 1662 N N . GLY A 1 224 ? 22.306 -6.909 -3.775 1.00 81.19 224 GLY A N 1
ATOM 1663 C CA . GLY A 1 224 ? 22.641 -5.626 -4.375 1.00 81.19 224 GLY A CA 1
ATOM 1664 C C . GLY A 1 224 ? 22.159 -5.459 -5.813 1.00 81.19 224 GLY A C 1
ATOM 1665 O O . GLY A 1 224 ? 22.413 -4.385 -6.356 1.00 81.19 224 GLY A O 1
ATOM 1666 N N . ARG A 1 225 ? 21.535 -6.477 -6.431 1.00 87.75 225 ARG A N 1
ATOM 1667 C CA . ARG A 1 225 ? 21.192 -6.514 -7.862 1.00 87.75 225 ARG A CA 1
ATOM 1668 C C . ARG A 1 225 ? 19.686 -6.476 -8.115 1.00 87.75 225 ARG A C 1
ATOM 1670 O O . ARG A 1 225 ? 18.965 -7.400 -7.772 1.00 87.75 225 ARG A O 1
ATOM 1677 N N . GLU A 1 226 ? 19.230 -5.473 -8.843 1.00 92.19 226 GLU A N 1
ATOM 1678 C CA . GLU A 1 226 ? 17.854 -5.367 -9.335 1.00 92.19 226 GLU A CA 1
ATOM 1679 C C . GLU A 1 226 ? 17.851 -5.439 -10.862 1.00 92.19 226 GLU A C 1
ATOM 1681 O O . GLU A 1 226 ? 18.747 -4.891 -11.505 1.00 92.19 226 GLU A O 1
ATOM 1686 N N . VAL A 1 227 ? 16.859 -6.109 -11.450 1.00 94.12 227 VAL A N 1
ATOM 1687 C CA . VAL A 1 227 ? 16.783 -6.327 -12.904 1.00 94.12 227 VAL A CA 1
ATOM 1688 C C . VAL A 1 227 ? 15.550 -5.643 -13.477 1.00 94.12 227 VAL A C 1
ATOM 1690 O O . VAL A 1 227 ? 14.447 -5.824 -12.965 1.00 94.12 227 VAL A O 1
ATOM 1693 N N . PHE A 1 228 ? 15.732 -4.882 -14.553 1.00 95.06 228 PHE A N 1
ATOM 1694 C CA . PHE A 1 228 ? 14.648 -4.254 -15.302 1.00 95.06 228 PHE A CA 1
ATOM 1695 C C . PHE A 1 228 ? 14.174 -5.210 -16.388 1.00 95.06 228 PHE A C 1
ATOM 1697 O O . PHE A 1 228 ? 14.979 -5.638 -17.216 1.00 95.06 228 PHE A O 1
ATOM 1704 N N . VAL A 1 229 ? 12.881 -5.523 -16.404 1.00 95.31 229 VAL A N 1
ATOM 1705 C CA . VAL A 1 229 ? 12.282 -6.411 -17.405 1.00 95.31 229 VAL A CA 1
ATOM 1706 C C . VAL A 1 229 ? 11.110 -5.745 -18.109 1.00 95.31 229 VAL A C 1
ATOM 1708 O O . VAL A 1 229 ? 10.315 -5.041 -17.478 1.00 95.31 229 VAL A O 1
ATOM 1711 N N . ASP A 1 230 ? 10.979 -5.975 -19.414 1.00 93.69 230 ASP A N 1
ATOM 1712 C CA . ASP A 1 230 ? 9.763 -5.611 -20.136 1.00 93.69 230 ASP A CA 1
ATOM 1713 C C . ASP A 1 230 ? 8.591 -6.441 -19.593 1.00 93.69 230 ASP A C 1
ATOM 1715 O O . ASP A 1 230 ? 8.648 -7.671 -19.534 1.00 93.69 230 ASP A O 1
ATOM 1719 N N . ALA A 1 231 ? 7.519 -5.774 -19.169 1.00 91.12 231 ALA A N 1
ATOM 1720 C CA . ALA A 1 231 ? 6.369 -6.451 -18.578 1.00 91.12 231 ALA A CA 1
ATOM 1721 C C . ALA A 1 231 ? 5.582 -7.311 -19.586 1.00 91.12 231 ALA A C 1
ATOM 1723 O O . ALA A 1 231 ? 4.793 -8.163 -19.173 1.00 91.12 231 ALA A O 1
ATOM 1724 N N . ALA A 1 232 ? 5.746 -7.087 -20.893 1.00 91.12 232 ALA A N 1
ATOM 1725 C CA . ALA A 1 232 ? 5.034 -7.819 -21.933 1.00 91.12 232 ALA A CA 1
ATOM 1726 C C . ALA A 1 232 ? 5.588 -9.233 -22.151 1.00 91.12 232 ALA A C 1
ATOM 1728 O O . ALA A 1 232 ? 4.809 -10.163 -22.376 1.00 91.12 232 ALA A O 1
ATOM 1729 N N . ASP A 1 233 ? 6.910 -9.401 -22.099 1.00 92.06 233 ASP A N 1
ATOM 1730 C CA . ASP A 1 233 ? 7.577 -10.657 -22.465 1.00 92.06 233 ASP A CA 1
ATOM 1731 C C . ASP A 1 233 ? 8.682 -11.109 -21.494 1.00 92.06 233 ASP A C 1
ATOM 1733 O O . ASP A 1 233 ? 9.190 -12.224 -21.625 1.00 92.06 233 ASP A O 1
ATOM 1737 N N . GLY A 1 234 ? 9.004 -10.301 -20.482 1.00 91.88 234 GLY A N 1
ATOM 1738 C CA . GLY A 1 234 ? 10.023 -10.602 -19.481 1.00 91.88 234 GLY A CA 1
ATOM 1739 C C . GLY A 1 234 ? 11.457 -10.403 -19.969 1.00 91.88 234 GLY A C 1
ATOM 1740 O O . GLY A 1 234 ? 12.381 -10.856 -19.293 1.00 91.88 234 GLY A O 1
ATOM 1741 N N . THR A 1 235 ? 11.665 -9.760 -21.122 1.00 94.25 235 THR A N 1
ATOM 1742 C CA . THR A 1 235 ? 13.004 -9.472 -21.651 1.00 94.25 235 THR A CA 1
ATOM 1743 C C . THR A 1 235 ? 13.783 -8.582 -20.688 1.00 94.25 235 THR A C 1
ATOM 1745 O O . THR A 1 235 ? 13.285 -7.541 -20.263 1.00 94.25 235 THR A O 1
ATOM 1748 N N . GLU A 1 236 ? 15.015 -8.973 -20.353 1.00 94.81 236 GLU A N 1
ATOM 1749 C CA . GLU A 1 236 ? 15.923 -8.174 -19.524 1.00 94.81 236 GLU A CA 1
ATOM 1750 C C . GLU A 1 236 ? 16.434 -6.957 -20.309 1.00 94.81 236 GLU A C 1
ATOM 1752 O O . GLU A 1 236 ? 17.061 -7.097 -21.356 1.00 94.81 236 GLU A O 1
ATOM 1757 N N . LEU A 1 237 ? 16.162 -5.760 -19.787 1.00 94.94 237 LEU A N 1
ATOM 1758 C CA . LEU A 1 237 ? 16.547 -4.475 -20.383 1.00 94.94 237 LEU A CA 1
ATOM 1759 C C . LEU A 1 237 ? 17.826 -3.906 -19.755 1.00 94.94 237 LEU A C 1
ATOM 1761 O O . LEU A 1 237 ? 18.520 -3.077 -20.347 1.00 94.94 237 LEU A O 1
ATOM 1765 N N . GLY A 1 238 ? 18.145 -4.343 -18.539 1.00 94.25 238 GLY A N 1
ATOM 1766 C CA . GLY A 1 238 ? 19.333 -3.929 -17.809 1.00 94.25 238 GLY A CA 1
ATOM 1767 C C . GLY A 1 238 ? 19.247 -4.258 -16.329 1.00 94.25 238 GLY A C 1
ATOM 1768 O O . GLY A 1 238 ? 18.306 -4.900 -15.861 1.00 94.25 238 GLY A O 1
ATOM 1769 N N . GLU A 1 239 ? 20.212 -3.754 -15.570 1.00 93.19 239 GLU A N 1
ATOM 1770 C CA . GLU A 1 239 ? 20.295 -3.953 -14.129 1.00 93.19 239 GLU A CA 1
ATOM 1771 C C . GLU A 1 239 ? 20.714 -2.689 -13.377 1.00 93.19 239 GLU A C 1
ATOM 1773 O O . GLU A 1 239 ? 21.358 -1.785 -13.919 1.00 93.19 239 GLU A O 1
ATOM 1778 N N . ARG A 1 240 ? 20.358 -2.649 -12.092 1.00 92.25 240 ARG A N 1
ATOM 1779 C CA . ARG A 1 240 ? 20.871 -1.708 -11.101 1.00 92.25 240 ARG A CA 1
ATOM 1780 C C . ARG A 1 240 ? 21.673 -2.487 -10.066 1.00 92.25 240 ARG A C 1
ATOM 1782 O O . ARG A 1 240 ? 21.187 -3.467 -9.506 1.00 92.25 240 ARG A O 1
ATOM 1789 N N . ARG A 1 241 ? 22.899 -2.040 -9.788 1.00 89.88 241 ARG A N 1
ATOM 1790 C CA . ARG A 1 241 ? 23.760 -2.589 -8.737 1.00 89.88 241 ARG A CA 1
ATOM 1791 C C . ARG A 1 241 ? 24.106 -1.563 -7.678 1.00 89.88 241 ARG A C 1
ATOM 1793 O O . ARG A 1 241 ? 24.573 -0.467 -7.987 1.00 89.88 241 ARG A O 1
ATOM 1800 N N . THR A 1 242 ? 23.961 -1.959 -6.421 1.00 87.94 242 THR A N 1
ATOM 1801 C CA . THR A 1 242 ? 24.466 -1.194 -5.280 1.00 87.94 242 THR A CA 1
ATOM 1802 C C . THR A 1 242 ? 25.991 -1.234 -5.257 1.00 87.94 242 THR A C 1
ATOM 1804 O O . THR A 1 242 ? 26.599 -2.302 -5.217 1.00 87.94 242 THR A O 1
ATOM 1807 N N . VAL A 1 243 ? 26.614 -0.059 -5.259 1.00 85.31 243 VAL A N 1
ATOM 1808 C CA . VAL A 1 243 ? 28.060 0.118 -5.120 1.00 85.31 243 VAL A CA 1
ATOM 1809 C C . VAL A 1 243 ? 28.347 0.543 -3.685 1.00 85.31 243 VAL A C 1
ATOM 1811 O O . VAL A 1 243 ? 27.945 1.628 -3.256 1.00 85.31 243 VAL A O 1
ATOM 1814 N N . ALA A 1 244 ? 29.033 -0.326 -2.943 1.00 82.44 244 ALA A N 1
ATOM 1815 C CA . ALA A 1 244 ? 29.429 -0.065 -1.567 1.00 82.44 244 ALA A CA 1
ATOM 1816 C C . ALA A 1 244 ? 30.883 0.419 -1.477 1.00 82.44 244 ALA A C 1
ATOM 1818 O O . ALA A 1 244 ? 31.762 -0.122 -2.148 1.00 82.44 244 ALA A O 1
ATOM 1819 N N . VAL A 1 245 ? 31.129 1.405 -0.617 1.00 77.88 245 VAL A N 1
ATOM 1820 C CA . VAL A 1 245 ? 32.461 1.878 -0.220 1.00 77.88 245 VAL A CA 1
ATOM 1821 C C . VAL A 1 245 ? 32.567 1.668 1.286 1.00 77.88 245 VAL A C 1
ATOM 1823 O O . VAL A 1 245 ? 31.660 2.041 2.023 1.00 77.88 245 VAL A O 1
ATOM 1826 N N . ASP A 1 246 ? 33.618 0.979 1.735 1.00 79.31 246 ASP A N 1
ATOM 1827 C CA . ASP A 1 246 ? 33.825 0.622 3.149 1.00 79.31 246 ASP A CA 1
ATOM 1828 C C . ASP A 1 246 ? 32.637 -0.113 3.810 1.00 79.31 246 ASP A C 1
ATOM 1830 O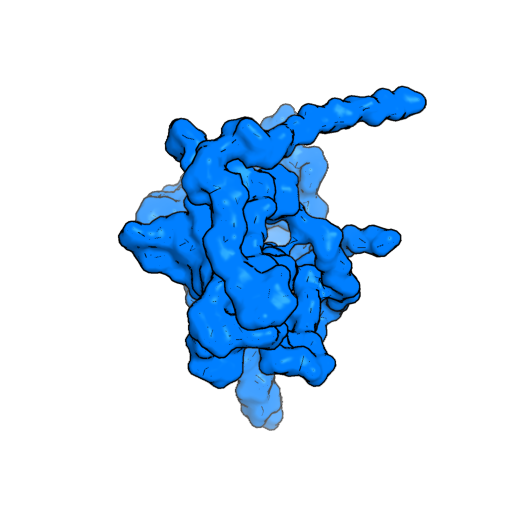 O . ASP A 1 246 ? 32.423 -0.044 5.017 1.00 79.31 246 ASP A O 1
ATOM 1834 N N . GLY A 1 247 ? 31.868 -0.864 3.013 1.00 75.25 247 GLY A N 1
ATOM 1835 C CA . GLY A 1 247 ? 30.700 -1.620 3.477 1.00 75.25 247 GLY A CA 1
ATOM 1836 C C . GLY A 1 247 ? 29.396 -0.819 3.539 1.00 75.25 247 GLY A C 1
ATOM 1837 O O . GLY A 1 247 ? 28.354 -1.399 3.839 1.00 75.25 247 GLY A O 1
ATOM 1838 N N . GLU A 1 248 ? 29.414 0.471 3.199 1.00 77.19 248 GLU A N 1
ATOM 1839 C CA . GLU A 1 248 ? 28.218 1.308 3.103 1.00 77.19 248 GLU A CA 1
ATOM 1840 C C . GLU A 1 248 ? 27.843 1.573 1.645 1.00 77.19 248 GLU A C 1
ATOM 1842 O O . GLU A 1 248 ? 28.698 1.863 0.810 1.00 77.19 248 GLU A O 1
ATOM 1847 N N . ALA A 1 249 ? 26.550 1.492 1.316 1.00 79.12 249 ALA A N 1
ATOM 1848 C CA . ALA A 1 249 ? 26.077 1.841 -0.022 1.00 79.12 249 ALA A CA 1
ATOM 1849 C C . ALA A 1 249 ? 26.333 3.332 -0.295 1.00 79.12 249 ALA A C 1
ATOM 1851 O O . ALA A 1 249 ? 25.763 4.184 0.390 1.00 79.12 249 ALA A O 1
ATOM 1852 N N . ALA A 1 250 ? 27.167 3.617 -1.298 1.00 80.69 250 ALA A N 1
ATOM 1853 C CA . ALA A 1 250 ? 27.626 4.958 -1.662 1.00 80.69 250 ALA A CA 1
ATOM 1854 C C . ALA A 1 250 ? 27.024 5.444 -2.993 1.00 80.69 250 ALA A C 1
ATOM 1856 O O . ALA A 1 250 ? 26.777 6.637 -3.177 1.00 80.69 250 ALA A O 1
ATOM 1857 N N . ALA A 1 251 ? 26.760 4.525 -3.924 1.00 83.69 251 ALA A N 1
ATOM 1858 C CA . ALA A 1 251 ? 26.188 4.834 -5.230 1.00 83.69 251 ALA A CA 1
ATOM 1859 C C . ALA A 1 251 ? 25.425 3.638 -5.815 1.00 83.69 251 ALA A C 1
ATOM 1861 O O . ALA A 1 251 ? 25.520 2.515 -5.319 1.00 83.69 251 ALA A O 1
ATOM 1862 N N . PHE A 1 252 ? 24.711 3.882 -6.908 1.00 86.88 252 PHE A N 1
ATOM 1863 C CA . PHE A 1 252 ? 24.009 2.877 -7.691 1.00 86.88 252 PHE A CA 1
ATOM 1864 C C . PHE A 1 252 ? 24.474 2.934 -9.139 1.00 86.88 252 PHE A C 1
ATOM 1866 O O . PHE A 1 252 ? 24.538 4.001 -9.751 1.00 86.88 252 PHE A O 1
ATOM 1873 N N . ARG A 1 253 ? 24.844 1.779 -9.682 1.00 88.69 253 ARG A N 1
ATOM 1874 C CA . ARG A 1 253 ? 25.266 1.616 -11.070 1.00 88.69 253 ARG A CA 1
ATOM 1875 C C . ARG A 1 253 ? 24.103 1.064 -11.875 1.00 88.69 253 ARG A C 1
ATOM 1877 O O . ARG A 1 253 ? 23.614 -0.004 -11.542 1.00 88.69 253 ARG A O 1
ATOM 1884 N N . TYR A 1 254 ? 23.716 1.754 -12.937 1.00 89.69 254 TYR A N 1
ATOM 1885 C CA . TYR A 1 254 ? 22.715 1.294 -13.894 1.00 89.69 254 TYR A CA 1
ATOM 1886 C C . TYR A 1 254 ? 23.414 0.867 -15.176 1.00 89.69 254 TYR A C 1
ATOM 1888 O O . TYR A 1 254 ? 24.147 1.674 -15.751 1.00 89.69 254 TYR A O 1
ATOM 1896 N N . THR A 1 255 ? 23.180 -0.361 -15.623 1.00 90.88 255 THR A N 1
ATOM 1897 C CA . THR A 1 255 ? 23.833 -0.958 -16.793 1.00 90.88 255 THR A CA 1
ATOM 1898 C C . THR A 1 255 ? 22.780 -1.540 -17.729 1.00 90.88 255 THR A C 1
ATOM 1900 O O . THR A 1 255 ? 21.923 -2.300 -17.291 1.00 90.88 255 THR A O 1
ATOM 1903 N N . VAL A 1 256 ? 22.825 -1.162 -19.008 1.00 91.12 256 VAL A N 1
ATOM 1904 C CA . VAL A 1 256 ? 21.941 -1.708 -20.055 1.00 91.12 256 VAL A CA 1
ATOM 1905 C C . VAL A 1 256 ? 22.377 -3.133 -20.391 1.00 91.12 256 VAL A C 1
ATOM 1907 O O . VAL A 1 256 ? 23.576 -3.413 -20.421 1.00 91.12 256 VAL A O 1
ATOM 1910 N N . ALA A 1 257 ? 21.413 -4.027 -20.611 1.00 90.62 257 ALA A N 1
ATOM 1911 C CA . ALA A 1 257 ? 21.689 -5.420 -20.943 1.00 90.62 257 ALA A CA 1
ATOM 1912 C C . ALA A 1 257 ? 22.347 -5.566 -22.325 1.00 90.62 257 ALA A C 1
ATOM 1914 O O . ALA A 1 257 ? 22.155 -4.747 -23.228 1.00 90.62 257 ALA A O 1
ATOM 1915 N N . ASP A 1 258 ? 23.112 -6.642 -22.505 1.00 85.88 258 ASP A N 1
ATOM 1916 C CA . ASP A 1 258 ? 23.757 -6.938 -23.782 1.00 85.88 258 ASP A CA 1
ATOM 1917 C C . ASP A 1 258 ? 22.713 -7.156 -24.890 1.00 85.88 258 ASP A C 1
ATOM 1919 O O . ASP A 1 258 ? 21.775 -7.937 -24.742 1.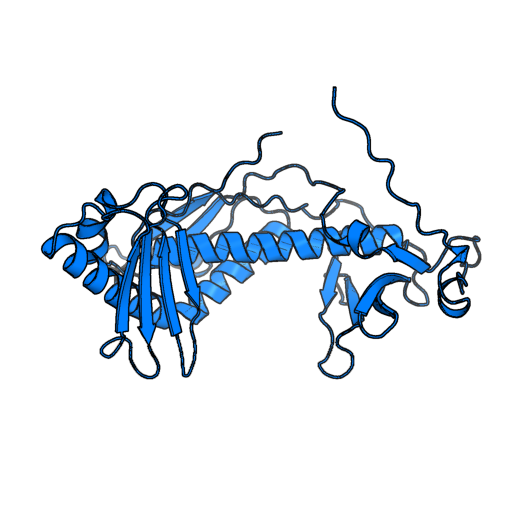00 85.88 258 ASP A O 1
ATOM 1923 N N . GLY A 1 259 ? 22.906 -6.499 -26.038 1.00 84.19 259 GLY A N 1
ATOM 1924 C CA . GLY A 1 259 ? 22.017 -6.631 -27.198 1.00 84.19 259 GLY A CA 1
ATOM 1925 C C . GLY A 1 259 ? 20.771 -5.741 -27.171 1.00 84.19 259 GLY A C 1
ATOM 1926 O O . GLY A 1 259 ? 19.988 -5.806 -28.114 1.00 84.19 259 GLY A O 1
ATOM 1927 N N . VAL A 1 260 ? 20.613 -4.896 -26.148 1.00 87.31 260 VAL A N 1
ATOM 1928 C CA . VAL A 1 260 ? 19.566 -3.868 -26.078 1.00 87.31 260 VAL A CA 1
ATOM 1929 C C . VAL A 1 260 ? 20.129 -2.541 -26.593 1.00 87.31 260 VAL A C 1
ATOM 1931 O O . VAL A 1 260 ? 21.079 -1.999 -26.026 1.00 87.31 260 VAL A O 1
ATOM 1934 N N . ASP A 1 261 ? 19.574 -2.018 -27.687 1.00 87.25 261 ASP A N 1
ATOM 1935 C CA . ASP A 1 261 ? 20.068 -0.817 -28.376 1.00 87.25 261 ASP A CA 1
ATOM 1936 C C . ASP A 1 261 ? 19.096 0.374 -28.334 1.00 87.25 261 ASP A C 1
ATOM 1938 O O . ASP A 1 261 ? 19.453 1.491 -28.721 1.00 87.25 261 ASP A O 1
ATOM 1942 N N . ASP A 1 262 ? 17.888 0.181 -27.826 1.00 88.75 262 ASP A N 1
ATOM 1943 C CA . ASP A 1 262 ? 16.827 1.180 -27.722 1.00 88.75 262 ASP A CA 1
ATOM 1944 C C . ASP A 1 262 ? 16.611 1.706 -26.293 1.00 88.75 262 ASP A C 1
ATOM 1946 O O . ASP A 1 262 ? 15.785 2.596 -26.091 1.00 88.75 262 ASP A O 1
ATOM 1950 N N . VAL A 1 263 ? 17.415 1.245 -25.327 1.00 89.62 263 VAL A N 1
ATOM 1951 C CA . VAL A 1 263 ? 17.385 1.670 -23.918 1.00 89.62 263 VAL A CA 1
ATOM 1952 C C . VAL A 1 263 ? 18.667 2.397 -23.525 1.00 89.62 263 VAL A C 1
ATOM 1954 O O . VAL A 1 263 ? 19.777 2.048 -23.927 1.00 89.62 263 VAL A O 1
ATOM 1957 N N . THR A 1 264 ? 18.529 3.419 -22.684 1.00 86.25 264 THR A N 1
ATOM 1958 C CA . THR A 1 264 ? 19.646 4.151 -22.086 1.00 86.25 264 THR A CA 1
ATOM 1959 C C . THR A 1 264 ? 19.732 3.936 -20.570 1.00 86.25 264 THR A C 1
ATOM 1961 O O . THR A 1 264 ? 18.709 3.773 -19.903 1.00 86.25 264 THR A O 1
ATOM 1964 N N . PRO A 1 265 ? 20.923 4.065 -19.953 1.00 84.00 265 PRO A N 1
ATOM 1965 C CA . PRO A 1 265 ? 21.053 3.967 -18.495 1.00 84.00 265 PRO A CA 1
ATOM 1966 C C . PRO A 1 265 ? 20.219 5.002 -17.717 1.00 84.00 265 PRO A C 1
ATOM 1968 O O . PRO A 1 265 ? 19.849 4.775 -16.569 1.00 84.00 265 PRO A O 1
ATOM 1971 N N . ARG A 1 266 ? 19.902 6.151 -18.334 1.00 82.75 266 ARG A N 1
ATOM 1972 C CA . ARG A 1 266 ? 19.008 7.160 -17.738 1.00 82.75 266 ARG A CA 1
ATOM 1973 C C . ARG A 1 266 ? 17.551 6.708 -17.719 1.00 82.75 266 ARG A C 1
ATOM 1975 O O . ARG A 1 266 ? 16.823 7.081 -16.805 1.00 82.75 266 ARG A O 1
ATOM 1982 N N . GLU A 1 267 ? 17.123 5.930 -18.709 1.00 87.56 267 GLU A N 1
ATOM 1983 C CA . GLU A 1 267 ? 15.785 5.340 -18.716 1.00 87.56 267 GLU A CA 1
ATOM 1984 C C . GLU A 1 267 ? 15.653 4.262 -17.646 1.00 87.56 267 GLU A C 1
ATOM 1986 O O . GLU A 1 267 ? 14.638 4.258 -16.959 1.00 87.56 267 GLU A O 1
ATOM 1991 N N . LEU A 1 268 ? 16.700 3.459 -17.413 1.00 89.62 268 LEU A N 1
ATOM 1992 C CA . LEU A 1 268 ? 16.745 2.523 -16.282 1.00 89.62 268 LEU A CA 1
ATOM 1993 C C . LEU A 1 268 ? 16.562 3.250 -14.939 1.00 89.62 268 LEU A C 1
ATOM 1995 O O . LEU A 1 268 ? 15.722 2.856 -14.134 1.00 89.62 268 LEU A O 1
ATOM 1999 N N . ALA A 1 269 ? 17.278 4.359 -14.719 1.00 86.31 269 ALA A N 1
ATOM 2000 C CA . ALA A 1 269 ? 17.113 5.174 -13.510 1.00 86.31 269 ALA A CA 1
ATOM 2001 C C . ALA A 1 269 ? 15.688 5.737 -13.366 1.00 86.31 269 ALA A C 1
ATOM 2003 O O . ALA A 1 269 ? 15.096 5.667 -12.292 1.00 86.31 269 ALA A O 1
ATOM 2004 N N . ARG A 1 270 ? 15.083 6.220 -14.460 1.00 84.56 270 ARG A N 1
ATOM 2005 C CA . ARG A 1 270 ? 13.681 6.670 -14.452 1.00 84.56 270 ARG A CA 1
ATOM 2006 C C . ARG A 1 270 ? 12.705 5.528 -14.138 1.00 84.56 270 ARG A C 1
ATOM 2008 O O . ARG A 1 270 ? 11.738 5.737 -13.413 1.00 84.56 270 ARG A O 1
ATOM 2015 N N . TRP A 1 271 ? 12.917 4.331 -14.683 1.00 89.00 271 TRP A N 1
ATOM 2016 C CA . TRP A 1 271 ? 12.068 3.175 -14.381 1.00 89.00 271 TRP A CA 1
ATOM 2017 C C . TRP A 1 271 ? 12.229 2.701 -12.934 1.00 89.00 271 TRP A C 1
ATOM 2019 O O . TRP A 1 271 ? 11.254 2.251 -12.336 1.00 89.00 271 TRP A O 1
ATOM 2029 N N . HIS A 1 272 ? 13.410 2.873 -12.338 1.00 88.69 272 HIS A N 1
ATOM 2030 C CA . HIS A 1 272 ? 13.613 2.650 -10.909 1.00 88.69 272 HIS A CA 1
ATOM 2031 C C . HIS A 1 272 ? 12.840 3.668 -10.052 1.00 88.69 272 HIS A C 1
ATOM 2033 O O . HIS A 1 272 ? 12.132 3.265 -9.131 1.00 88.69 272 HIS A O 1
ATOM 2039 N N . ASP A 1 273 ? 12.846 4.959 -10.407 1.00 84.75 273 ASP A N 1
ATOM 2040 C CA . ASP A 1 273 ? 11.994 5.966 -9.746 1.00 84.75 273 ASP A CA 1
ATOM 2041 C C . ASP A 1 273 ? 10.504 5.577 -9.806 1.00 84.75 273 ASP A C 1
ATOM 2043 O O . ASP A 1 273 ? 9.785 5.665 -8.807 1.00 84.75 273 ASP A O 1
ATOM 2047 N N . GLN A 1 274 ? 10.033 5.102 -10.964 1.00 84.25 274 GLN A N 1
ATOM 2048 C CA . GLN A 1 274 ? 8.661 4.606 -11.116 1.00 84.25 274 GLN A CA 1
ATOM 2049 C C . GLN A 1 274 ? 8.398 3.357 -10.261 1.00 84.25 274 GLN A C 1
ATOM 2051 O O . GLN A 1 274 ? 7.304 3.212 -9.716 1.00 84.25 274 GLN A O 1
ATOM 2056 N N . HIS A 1 275 ? 9.375 2.458 -10.116 1.00 87.69 275 HIS A N 1
ATOM 2057 C CA . HIS A 1 275 ? 9.270 1.303 -9.226 1.00 87.69 275 HIS A CA 1
ATOM 2058 C C . HIS A 1 275 ? 9.093 1.731 -7.763 1.00 87.69 275 HIS A C 1
ATOM 2060 O O . HIS A 1 275 ? 8.177 1.243 -7.101 1.00 87.69 275 HIS A O 1
ATOM 2066 N N . LEU A 1 276 ? 9.880 2.699 -7.283 1.00 85.19 276 LEU A N 1
ATOM 2067 C CA . LEU A 1 276 ? 9.725 3.261 -5.936 1.00 85.19 276 LEU A CA 1
ATOM 2068 C C . LEU A 1 276 ? 8.355 3.933 -5.749 1.00 85.19 276 LEU A C 1
ATOM 2070 O O . LEU A 1 276 ? 7.700 3.725 -4.730 1.00 85.19 276 LEU A O 1
ATOM 2074 N N . GLN A 1 277 ? 7.865 4.677 -6.747 1.00 85.06 277 GLN A N 1
ATOM 2075 C CA . GLN A 1 277 ? 6.512 5.251 -6.713 1.00 85.06 277 GLN A CA 1
ATOM 2076 C C . GLN A 1 277 ? 5.419 4.171 -6.624 1.00 85.06 277 GLN A C 1
ATOM 2078 O O . GLN A 1 277 ? 4.435 4.355 -5.911 1.00 85.06 277 GLN A O 1
ATOM 2083 N N . ARG A 1 278 ? 5.586 3.024 -7.298 1.00 87.31 278 ARG A N 1
ATOM 2084 C CA . ARG A 1 278 ? 4.657 1.883 -7.182 1.00 87.31 278 ARG A CA 1
ATOM 2085 C C . ARG A 1 278 ? 4.703 1.231 -5.798 1.00 87.31 278 ARG A C 1
ATOM 2087 O O . ARG A 1 278 ? 3.655 0.818 -5.312 1.00 87.31 278 ARG A O 1
ATOM 2094 N N . GLN A 1 279 ? 5.870 1.164 -5.151 1.00 88.00 279 GLN A N 1
ATOM 2095 C CA . GLN A 1 279 ? 5.978 0.695 -3.762 1.00 88.00 279 GLN A CA 1
ATOM 2096 C C . GLN A 1 279 ? 5.248 1.641 -2.797 1.00 88.00 279 GLN A C 1
ATOM 2098 O O . GLN A 1 279 ? 4.441 1.186 -1.992 1.00 88.00 279 GLN A O 1
ATOM 2103 N N . LEU A 1 280 ? 5.436 2.956 -2.947 1.00 87.12 280 LEU A N 1
ATOM 2104 C CA . LEU A 1 280 ? 4.703 3.959 -2.163 1.00 87.12 280 LEU A CA 1
ATOM 2105 C C . LEU A 1 280 ? 3.184 3.866 -2.384 1.00 87.12 280 LEU A C 1
ATOM 2107 O O . LEU A 1 280 ? 2.412 3.963 -1.433 1.00 87.12 280 LEU A O 1
ATOM 2111 N N . LEU A 1 281 ? 2.745 3.614 -3.623 1.00 88.94 281 LEU A N 1
ATOM 2112 C CA . LEU A 1 281 ? 1.332 3.392 -3.937 1.00 88.94 281 LEU A CA 1
ATOM 2113 C C . LEU A 1 281 ? 0.800 2.137 -3.239 1.00 88.94 281 LEU A C 1
ATOM 2115 O O . LEU A 1 281 ? -0.338 2.141 -2.771 1.00 88.94 281 LEU A O 1
ATOM 2119 N N . ALA A 1 282 ? 1.601 1.071 -3.170 1.00 91.19 282 ALA A N 1
ATOM 2120 C CA . ALA A 1 282 ? 1.233 -0.147 -2.460 1.00 91.19 282 ALA A CA 1
ATOM 2121 C C . ALA A 1 282 ? 1.030 0.119 -0.960 1.00 91.19 282 ALA A C 1
ATOM 2123 O O . ALA A 1 282 ? 0.056 -0.369 -0.385 1.00 91.19 282 ALA A O 1
ATOM 2124 N N . ASP A 1 283 ? 1.895 0.928 -0.346 1.00 89.56 283 ASP A N 1
ATOM 2125 C CA . ASP A 1 283 ? 1.781 1.317 1.062 1.00 89.56 283 ASP A CA 1
ATOM 2126 C C . ASP A 1 283 ? 0.542 2.188 1.323 1.00 89.56 283 ASP A C 1
ATOM 2128 O O . ASP A 1 283 ? -0.209 1.927 2.262 1.00 89.56 283 ASP A O 1
ATOM 2132 N N . ASP A 1 284 ? 0.266 3.169 0.462 1.00 89.06 284 ASP A N 1
ATOM 2133 C CA . ASP A 1 284 ? -0.926 4.029 0.535 1.00 89.06 284 ASP A CA 1
ATOM 2134 C C . ASP A 1 284 ? -2.223 3.216 0.349 1.00 89.06 284 ASP A C 1
ATOM 2136 O O . ASP A 1 284 ? -3.172 3.320 1.133 1.00 89.06 284 ASP A O 1
ATOM 2140 N N . ALA A 1 285 ? -2.243 2.301 -0.628 1.00 91.81 285 ALA A N 1
ATOM 2141 C CA . ALA A 1 285 ? -3.351 1.373 -0.837 1.00 91.81 285 ALA A CA 1
ATOM 2142 C C . ALA A 1 285 ? -3.545 0.428 0.359 1.00 91.81 285 ALA A C 1
ATOM 2144 O O . ALA A 1 285 ? -4.682 0.196 0.780 1.00 91.81 285 ALA A O 1
ATOM 2145 N N . ARG A 1 286 ? -2.452 -0.095 0.935 1.00 92.50 286 ARG A N 1
ATOM 2146 C CA . ARG A 1 286 ? -2.495 -0.942 2.135 1.00 92.50 286 ARG A CA 1
ATOM 2147 C C . ARG A 1 286 ? -3.062 -0.160 3.305 1.00 92.50 286 ARG A C 1
ATOM 2149 O O . ARG A 1 286 ? -3.933 -0.670 4.005 1.00 92.50 286 ARG A O 1
ATOM 2156 N N . GLN A 1 287 ? -2.625 1.080 3.488 1.00 90.44 287 GLN A N 1
ATOM 2157 C CA . GLN A 1 287 ? -3.106 1.942 4.554 1.00 90.44 287 GLN A CA 1
ATOM 2158 C C . GLN A 1 287 ? -4.611 2.195 4.427 1.00 90.44 287 GLN A C 1
ATOM 2160 O O . GLN A 1 287 ? -5.347 2.031 5.404 1.00 90.44 287 GLN A O 1
ATOM 2165 N N . ALA A 1 288 ? -5.095 2.502 3.222 1.00 91.00 288 ALA A N 1
ATOM 2166 C CA . ALA A 1 288 ? -6.522 2.642 2.955 1.00 91.00 288 ALA A CA 1
ATOM 2167 C C . ALA A 1 288 ? -7.300 1.346 3.243 1.00 91.00 288 ALA A C 1
ATOM 2169 O O . ALA A 1 288 ? -8.326 1.387 3.927 1.00 91.00 288 ALA A O 1
ATOM 2170 N N . ALA A 1 289 ? -6.801 0.193 2.788 1.00 90.31 289 ALA A N 1
ATOM 2171 C CA . ALA A 1 289 ? -7.423 -1.107 3.036 1.00 90.31 289 ALA A CA 1
ATOM 2172 C C . ALA A 1 289 ? -7.510 -1.433 4.538 1.00 90.31 289 ALA A C 1
ATOM 2174 O O . ALA A 1 289 ? -8.566 -1.848 5.016 1.00 90.31 289 ALA A O 1
ATOM 2175 N N . VAL A 1 290 ? -6.436 -1.183 5.296 1.00 91.81 290 VAL A N 1
ATOM 2176 C CA . VAL A 1 290 ? -6.378 -1.402 6.750 1.00 91.81 290 VAL A CA 1
ATOM 2177 C C . VAL A 1 290 ? -7.424 -0.561 7.479 1.00 91.81 290 VAL A C 1
ATOM 2179 O O . VAL A 1 290 ? -8.148 -1.091 8.318 1.00 91.81 290 VAL A O 1
ATOM 2182 N N . HIS A 1 291 ? -7.570 0.720 7.133 1.00 91.25 291 HIS A N 1
ATOM 2183 C CA . HIS A 1 291 ? -8.587 1.595 7.735 1.00 91.25 291 HIS A CA 1
ATOM 2184 C C . HIS A 1 291 ? -10.003 1.110 7.452 1.00 91.25 291 HIS A C 1
ATOM 2186 O O . HIS A 1 291 ? -10.837 1.019 8.356 1.00 91.25 291 HIS A O 1
ATOM 2192 N N . VAL A 1 292 ? -10.249 0.754 6.192 1.00 89.00 292 VAL A N 1
ATOM 2193 C CA . VAL A 1 292 ? -11.544 0.272 5.727 1.00 89.00 292 VAL A CA 1
ATOM 2194 C C . VAL A 1 292 ? -11.935 -1.032 6.435 1.00 89.00 292 VAL A C 1
ATOM 2196 O O . VAL A 1 292 ? -13.074 -1.153 6.889 1.00 89.00 292 VAL A O 1
ATOM 2199 N N . VAL A 1 293 ? -10.999 -1.974 6.603 1.00 89.38 293 VAL A N 1
ATOM 2200 C CA . VAL A 1 293 ? -11.220 -3.216 7.369 1.00 89.38 293 VAL A CA 1
ATOM 2201 C C . VAL A 1 293 ? -11.372 -2.939 8.869 1.00 89.38 293 VAL A C 1
ATOM 2203 O O . VAL A 1 293 ? -12.205 -3.568 9.513 1.00 89.38 293 VAL A O 1
ATOM 2206 N N . ALA A 1 294 ? -10.646 -1.962 9.419 1.00 90.81 294 ALA A N 1
ATOM 2207 C CA . ALA A 1 294 ? -10.758 -1.533 10.816 1.00 90.81 294 ALA A CA 1
ATOM 2208 C C . ALA A 1 294 ? -12.027 -0.704 11.121 1.00 90.81 294 ALA A C 1
ATOM 2210 O O . ALA A 1 294 ? -12.241 -0.289 12.264 1.00 90.81 294 ALA A O 1
ATOM 2211 N N . GLY A 1 295 ? -12.898 -0.480 10.131 1.00 88.69 295 GLY A N 1
ATOM 2212 C CA . GLY A 1 295 ? -14.191 0.181 10.317 1.00 88.69 295 GLY A CA 1
ATOM 2213 C C . GLY A 1 295 ? -14.107 1.699 10.498 1.00 88.69 295 GLY A C 1
ATOM 2214 O O . GLY A 1 295 ? -15.065 2.314 10.976 1.00 88.69 295 GLY A O 1
ATOM 2215 N N . ILE A 1 296 ? -12.989 2.317 10.118 1.00 87.75 296 ILE A N 1
ATOM 2216 C CA . ILE A 1 296 ? -12.799 3.771 10.134 1.00 87.75 296 ILE A CA 1
ATOM 2217 C C . ILE A 1 296 ? -12.631 4.309 8.709 1.00 87.75 296 ILE A C 1
ATOM 2219 O O . ILE A 1 296 ? -12.444 3.552 7.756 1.00 87.75 296 ILE A O 1
ATOM 2223 N N . ALA A 1 297 ? -12.780 5.623 8.540 1.00 83.19 297 ALA A N 1
ATOM 2224 C CA . ALA A 1 297 ? -12.601 6.240 7.231 1.00 83.19 297 ALA A CA 1
ATOM 2225 C C . ALA A 1 297 ? -11.157 6.018 6.737 1.00 83.19 297 ALA A C 1
ATOM 2227 O O . ALA A 1 297 ? -10.237 6.102 7.554 1.00 83.19 297 ALA A O 1
ATOM 2228 N N . PRO A 1 298 ? -10.943 5.740 5.435 1.00 79.88 298 PRO A N 1
ATOM 2229 C CA . PRO A 1 298 ? -9.597 5.748 4.878 1.00 79.88 298 PRO A CA 1
ATOM 2230 C C . PRO A 1 298 ? -8.964 7.125 5.117 1.00 79.88 298 PRO A C 1
ATOM 2232 O O . PRO A 1 298 ? -9.695 8.125 5.099 1.00 79.88 298 PRO A O 1
ATOM 2235 N N . PRO A 1 299 ? -7.641 7.193 5.345 1.00 73.88 299 PRO A N 1
ATOM 2236 C CA . PRO A 1 299 ? -6.978 8.468 5.561 1.00 73.88 299 PRO A CA 1
ATOM 2237 C C . PRO A 1 299 ? -7.245 9.371 4.357 1.00 73.88 299 PRO A C 1
ATOM 2239 O O . PRO A 1 299 ? -7.271 8.914 3.210 1.00 73.88 299 PRO A O 1
ATOM 2242 N N . ALA A 1 300 ? -7.471 10.659 4.608 1.00 60.56 300 ALA A N 1
ATOM 2243 C CA . ALA A 1 300 ? -7.421 11.633 3.534 1.00 60.56 300 ALA A CA 1
ATOM 2244 C C . ALA A 1 300 ? -5.973 11.657 3.044 1.00 60.56 300 ALA A C 1
ATOM 2246 O O . ALA A 1 300 ? -5.112 12.223 3.717 1.00 60.56 300 ALA A O 1
ATOM 2247 N N . SER A 1 301 ? -5.677 11.002 1.920 1.00 53.91 301 SER A N 1
ATOM 2248 C CA . SER A 1 301 ? -4.318 11.045 1.403 1.00 53.91 301 SER A CA 1
ATOM 2249 C C . SER A 1 301 ? -3.950 12.507 1.157 1.00 53.91 301 SER A C 1
ATOM 2251 O O . SER A 1 301 ? -4.707 13.261 0.533 1.00 53.91 301 SER A O 1
ATOM 2253 N N . VAL A 1 302 ? -2.817 12.930 1.721 1.00 38.38 302 VAL A N 1
ATOM 2254 C CA . VAL A 1 302 ? -2.315 14.293 1.577 1.00 38.38 302 VAL A CA 1
ATOM 2255 C C . VAL A 1 302 ? -2.059 14.511 0.092 1.00 38.38 302 VAL A C 1
ATOM 2257 O O . VAL A 1 302 ? -1.096 14.004 -0.475 1.00 38.38 302 VAL A O 1
ATOM 2260 N N . GLY A 1 303 ? -2.953 15.254 -0.557 1.00 34.34 303 GLY A N 1
ATOM 2261 C CA . GLY A 1 303 ? -2.685 15.795 -1.875 1.00 34.34 303 GLY A CA 1
ATOM 2262 C C . GLY A 1 303 ? -1.514 16.752 -1.736 1.00 34.34 303 GLY A C 1
ATOM 2263 O O . GLY A 1 303 ? -1.694 17.872 -1.258 1.00 34.34 303 GLY A O 1
ATOM 2264 N N . TYR A 1 304 ? -0.316 16.322 -2.127 1.00 30.11 304 TYR A N 1
ATOM 2265 C CA . TYR A 1 304 ? 0.779 17.243 -2.400 1.00 30.11 304 TYR A CA 1
ATOM 2266 C C . TYR A 1 304 ? 0.359 18.049 -3.630 1.00 30.11 304 TYR A C 1
ATOM 2268 O O . TYR A 1 304 ? 0.571 17.634 -4.767 1.00 30.11 304 TYR A O 1
ATOM 2276 N N . GLY A 1 305 ? -0.372 19.139 -3.385 1.00 25.47 305 GLY A N 1
ATOM 2277 C CA . GLY A 1 305 ? -0.820 20.059 -4.419 1.00 25.47 305 GLY A CA 1
ATOM 2278 C C . GLY A 1 305 ? 0.369 20.559 -5.235 1.00 25.47 305 GLY A C 1
ATOM 2279 O O . GLY A 1 305 ? 1.447 20.780 -4.682 1.00 25.47 305 GLY A O 1
ATOM 2280 N N . ALA A 1 306 ? 0.141 20.683 -6.542 1.00 29.59 306 ALA A N 1
ATOM 2281 C CA . ALA A 1 306 ? 1.086 21.229 -7.512 1.00 29.59 306 ALA A CA 1
ATOM 2282 C C . ALA A 1 306 ? 1.548 22.654 -7.166 1.00 29.59 306 ALA A C 1
ATOM 2284 O O . ALA A 1 306 ? 0.728 23.426 -6.611 1.00 29.59 306 ALA A O 1
#

Sequence (306 aa):
MAS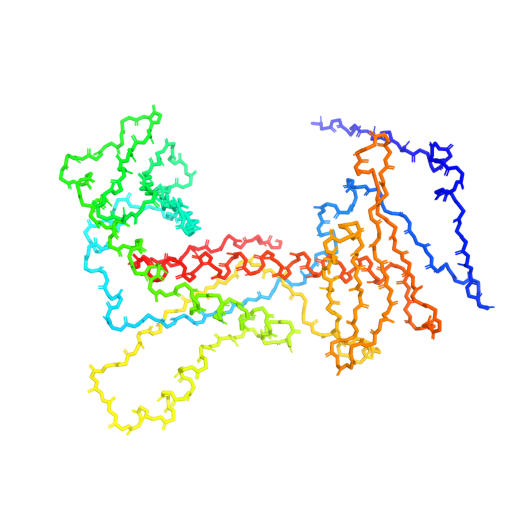STSVPDLDPADLDPAVRDPAGRDEGGRPLTVLVPRDHDALPRGSSSWRAIRAWFAVPATAALPEAAAVQHLFTDPELHWAPGLRRGTLAVLPSPSAFTRALLAWEWSIDAADFSVSSAEPTGWSADETRAVEAWLRAAAAALEQQSDRIDDDVRRVVDDVAAGHDETRPAAAESARRAESARVGDSARLVEARLGTGVEGPTAGAAHPRVDVVLPASDDPGREVFVDAADGTELGERRTVAVDGEAAAFRYTVADGVDDVTPRELARWHDQHLQRQLLADDARQAAVHVVAGIAPPASVGYGA

Secondary structure (DSSP, 8-state):
-----------GGGS-HHHH----B-TT--BSEEEEEHHHHSS--SPPPPP--EEEEEE-GGG--HHHHHHGGG-SS-EEEEE--SS-EEEEEESSTT--EEEEEEESS-STTPEEEEEESS-----HHHHHHHHHHHHHHHHHHHHTHHHHHHHHHHHHHHHHTT-SEE--HHHHHHHHHTTS--SSPPEEEEEE---------TT-SSS-EEEEPPPTT-TTEEEEEETTT--EEEEEEEEEETTEEEEEEEEEPTT--S--HH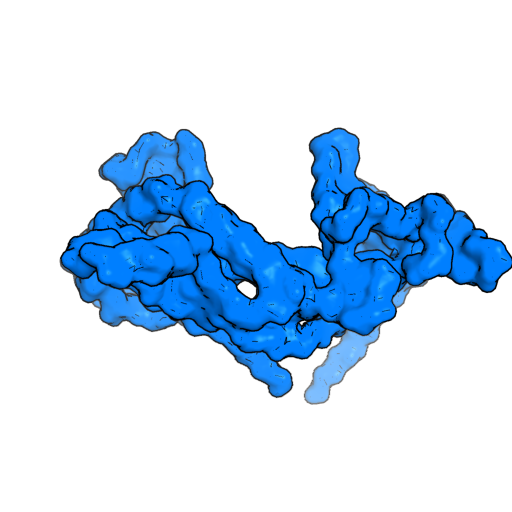HHHHHHHHHHHHHHHHHHHHHHHHHHHTTSPPP-------